Protein AF-A0A803VR62-F1 (afdb_monomer)

Solvent-accessible surface area (backbone atoms only — not comparable to full-atom values): 10544 Å² total; per-residue (Å²): 132,85,78,74,87,66,72,44,74,60,45,80,38,78,45,74,37,80,46,78,34,80,48,76,44,54,33,49,30,38,40,26,54,24,33,31,37,41,39,27,66,21,44,36,40,33,47,33,39,39,17,58,24,36,24,38,39,40,28,65,22,44,35,41,32,46,34,38,40,14,40,31,38,25,39,39,40,28,64,23,46,35,40,33,46,34,40,39,21,45,33,37,28,39,39,40,30,66,24,45,35,40,33,46,34,40,40,24,44,33,40,26,38,38,40,28,64,27,44,34,40,32,48,31,40,39,25,42,34,39,28,38,39,42,28,67,26,51,38,44,34,50,34,53,40,44,53,43,54,55,42,78,47,62,74,37,81,57,67,62,54,77,64,71,72,76,67,73,90,69,88,81,85,89,84,82,88,79,89,86,83,82,83,84,74,90,72,81,82,85,85,87,78,92,72,86,86,75,88,77,87,79,131

Structure (mmCIF, N/CA/C/O backbone):
data_AF-A0A803VR62-F1
#
_entry.id   AF-A0A803VR62-F1
#
loop_
_atom_site.group_PDB
_atom_site.id
_atom_site.type_symbol
_atom_site.label_atom_id
_atom_site.label_alt_id
_atom_site.label_comp_id
_atom_site.label_asym_id
_atom_site.label_entity_id
_atom_site.label_seq_id
_atom_site.pdbx_PDB_ins_code
_atom_site.Cartn_x
_atom_site.Cartn_y
_atom_site.Cartn_z
_atom_site.occupancy
_atom_site.B_iso_or_equiv
_atom_site.auth_seq_id
_atom_site.auth_comp_id
_atom_site.auth_asym_id
_atom_site.auth_atom_id
_atom_site.pdbx_PDB_model_num
ATOM 1 N N . ALA A 1 1 ? 6.377 -24.264 -25.778 1.00 31.42 1 ALA A N 1
ATOM 2 C CA . ALA A 1 1 ? 6.796 -24.922 -24.528 1.00 31.42 1 ALA A CA 1
ATOM 3 C C . ALA A 1 1 ? 6.783 -23.873 -23.428 1.00 31.42 1 ALA A C 1
ATOM 5 O O . ALA A 1 1 ? 7.518 -22.901 -23.540 1.00 31.42 1 ALA A O 1
ATOM 6 N N . GLN A 1 2 ? 5.887 -24.003 -22.449 1.00 32.00 2 GLN A N 1
ATOM 7 C CA . GLN A 1 2 ? 5.920 -23.172 -21.244 1.00 32.00 2 GLN A CA 1
ATOM 8 C C . GLN A 1 2 ? 7.203 -23.527 -20.481 1.00 32.00 2 GLN A C 1
ATOM 10 O O . GLN A 1 2 ? 7.361 -24.698 -20.129 1.00 32.00 2 GLN A O 1
ATOM 15 N N . PRO A 1 3 ? 8.140 -22.592 -20.256 1.00 36.72 3 PRO A N 1
ATOM 16 C CA . PRO A 1 3 ? 9.254 -22.865 -19.370 1.00 36.72 3 PRO A CA 1
ATOM 17 C C . PRO A 1 3 ? 8.693 -22.879 -17.948 1.00 36.72 3 PRO A C 1
ATOM 19 O O . PRO A 1 3 ? 8.083 -21.904 -17.509 1.00 36.72 3 PRO A O 1
ATOM 22 N N . GLY A 1 4 ? 8.847 -24.011 -17.264 1.00 28.44 4 GLY A N 1
ATOM 23 C CA . GLY A 1 4 ? 8.497 -24.146 -15.858 1.00 28.44 4 GLY A CA 1
ATOM 24 C C . GLY A 1 4 ? 9.164 -23.052 -15.027 1.00 28.44 4 GLY A C 1
ATOM 25 O O . GLY A 1 4 ? 10.306 -22.672 -15.285 1.00 28.44 4 GLY A O 1
ATOM 26 N N . CYS A 1 5 ? 8.422 -22.532 -14.051 1.00 34.78 5 CYS A N 1
ATOM 27 C CA . CYS A 1 5 ? 8.911 -21.588 -13.059 1.00 34.78 5 CYS A CA 1
ATOM 28 C C . CYS A 1 5 ? 10.086 -22.199 -12.284 1.00 34.78 5 CYS A C 1
ATOM 30 O O . CYS A 1 5 ? 9.899 -22.889 -11.285 1.00 34.78 5 CYS A O 1
ATOM 32 N N . SER A 1 6 ? 11.306 -21.929 -12.739 1.00 42.22 6 SER A N 1
ATOM 33 C CA . SER A 1 6 ? 12.484 -21.920 -11.879 1.00 42.22 6 SER A CA 1
ATOM 34 C C . SER A 1 6 ? 12.278 -20.835 -10.810 1.00 42.22 6 SER A C 1
ATOM 36 O O . SER A 1 6 ? 11.782 -19.759 -11.160 1.00 42.22 6 SER A O 1
ATOM 38 N N . PRO A 1 7 ? 12.636 -21.057 -9.530 1.00 48.47 7 PRO A N 1
ATOM 39 C CA . PRO A 1 7 ? 12.589 -19.997 -8.528 1.00 48.47 7 PRO A CA 1
ATOM 40 C C . PRO A 1 7 ? 13.484 -18.850 -9.007 1.00 48.47 7 PRO A C 1
ATOM 42 O O . PRO A 1 7 ? 14.673 -19.040 -9.265 1.00 48.47 7 PRO A O 1
ATOM 45 N N . LEU A 1 8 ? 12.907 -17.665 -9.194 1.00 57.03 8 LEU A N 1
ATOM 46 C CA . LEU A 1 8 ? 13.668 -16.465 -9.527 1.00 57.03 8 LEU A CA 1
ATOM 47 C C . LEU A 1 8 ? 14.474 -16.090 -8.277 1.00 57.03 8 LEU A C 1
ATOM 49 O O . LEU A 1 8 ? 13.949 -15.507 -7.327 1.00 57.03 8 LEU A O 1
ATOM 53 N N . CYS A 1 9 ? 15.747 -16.492 -8.246 1.00 68.81 9 CYS A N 1
ATOM 54 C CA . CYS A 1 9 ? 16.617 -16.307 -7.082 1.00 68.81 9 CYS A CA 1
ATOM 55 C C . CYS A 1 9 ? 16.884 -14.828 -6.756 1.00 68.81 9 CYS A C 1
ATOM 57 O O . CYS A 1 9 ? 17.231 -14.517 -5.620 1.00 68.81 9 CYS A O 1
ATOM 59 N N . SER A 1 10 ? 16.702 -13.919 -7.715 1.00 78.81 10 SER A N 1
ATOM 60 C CA . SER A 1 10 ? 16.729 -12.470 -7.511 1.00 78.81 10 SER A CA 1
ATOM 61 C C . SER A 1 10 ? 16.290 -11.738 -8.781 1.00 78.81 10 SER A C 1
ATOM 63 O O . SER A 1 10 ? 16.511 -12.214 -9.895 1.00 78.81 10 SER A O 1
ATOM 65 N N . TRP A 1 11 ? 15.682 -10.565 -8.625 1.00 86.31 11 TRP A N 1
ATOM 66 C CA . TRP A 1 11 ? 15.409 -9.635 -9.719 1.00 86.31 11 TRP A CA 1
ATOM 67 C C . TRP A 1 11 ? 16.001 -8.263 -9.399 1.00 86.31 11 TRP A C 1
ATOM 69 O O . TRP A 1 11 ? 15.894 -7.800 -8.264 1.00 86.31 11 TRP A O 1
ATOM 79 N N . GLN A 1 12 ? 16.635 -7.623 -10.384 1.00 89.88 12 GLN A N 1
ATOM 80 C CA . GLN A 1 12 ? 17.332 -6.349 -10.209 1.00 89.88 12 GLN A CA 1
ATOM 81 C C . GLN A 1 12 ? 17.000 -5.366 -11.341 1.00 89.88 12 GLN A C 1
ATOM 83 O O . GLN A 1 12 ? 17.008 -5.749 -12.511 1.00 89.88 12 GLN A O 1
ATOM 88 N N . CYS A 1 13 ? 16.773 -4.090 -11.007 1.00 89.25 13 CYS A N 1
ATOM 89 C CA . CYS A 1 13 ? 16.759 -2.988 -11.975 1.00 89.25 13 CYS A CA 1
ATOM 90 C C . CYS A 1 13 ? 17.588 -1.776 -11.561 1.00 89.25 13 CYS A C 1
ATOM 92 O O . CYS A 1 13 ? 17.708 -1.444 -10.383 1.00 89.25 13 CYS A O 1
ATOM 94 N N . HIS A 1 14 ? 18.086 -1.065 -12.574 1.00 89.69 14 HIS A N 1
ATOM 95 C CA . HIS A 1 14 ? 18.603 0.297 -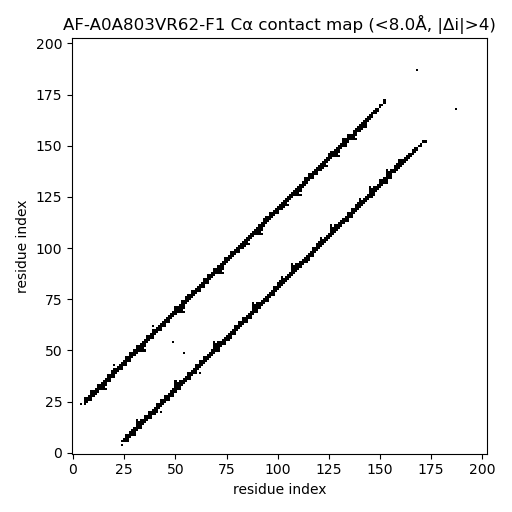12.471 1.00 89.69 14 HIS A CA 1
ATOM 96 C C . HIS A 1 14 ? 17.685 1.217 -13.285 1.00 89.69 14 HIS A C 1
ATOM 98 O O . HIS A 1 14 ? 17.478 0.988 -14.476 1.00 89.69 14 HIS A O 1
ATOM 104 N N . GLY A 1 15 ? 17.102 2.233 -12.650 1.00 91.12 15 GLY A N 1
ATOM 105 C CA . GLY A 1 15 ? 16.108 3.112 -13.266 1.00 91.12 15 GLY A CA 1
ATOM 106 C C . GLY A 1 15 ? 14.676 2.719 -12.907 1.00 91.12 15 GLY A C 1
ATOM 107 O O . GLY A 1 15 ? 14.288 2.831 -11.751 1.00 91.12 15 GLY A O 1
ATOM 108 N N . SER A 1 16 ? 13.868 2.330 -13.895 1.00 91.56 16 SER A N 1
ATOM 109 C CA . SER A 1 16 ? 12.464 1.957 -13.672 1.00 91.56 16 SER A CA 1
ATOM 110 C C . SER A 1 16 ? 12.231 0.472 -13.905 1.00 91.56 16 SER A C 1
ATOM 112 O O . SER A 1 16 ? 12.655 -0.082 -14.917 1.00 91.56 16 SER A O 1
ATOM 114 N N . GLY A 1 17 ? 11.528 -0.155 -12.971 1.00 89.50 17 GLY A N 1
ATOM 115 C CA . GLY A 1 17 ? 11.234 -1.573 -12.964 1.00 89.50 17 GLY A CA 1
ATOM 116 C C . GLY A 1 17 ? 9.758 -1.874 -12.835 1.00 89.50 17 GLY A C 1
ATOM 117 O O . GLY A 1 17 ? 9.123 -1.382 -11.911 1.00 89.50 17 GLY A O 1
ATOM 118 N N . VAL A 1 18 ? 9.211 -2.724 -13.697 1.00 91.19 18 VAL A N 1
ATOM 119 C CA . VAL A 1 18 ? 7.845 -3.231 -13.526 1.00 91.19 18 VAL A CA 1
ATOM 120 C C . VAL A 1 18 ? 7.880 -4.747 -13.586 1.00 91.19 18 VAL A C 1
ATOM 122 O O . VAL A 1 18 ? 8.366 -5.316 -14.561 1.00 91.19 18 VAL A O 1
ATOM 125 N N . LEU A 1 19 ? 7.357 -5.393 -12.547 1.00 87.69 19 LEU A N 1
ATOM 126 C CA . LEU A 1 19 ? 7.127 -6.829 -12.529 1.00 87.69 19 LEU A CA 1
ATOM 127 C C . LEU A 1 19 ? 5.624 -7.086 -12.422 1.00 87.69 19 LEU A C 1
ATOM 129 O O . LEU A 1 19 ? 4.960 -6.599 -11.507 1.00 87.69 19 LEU A O 1
ATOM 133 N N . LEU A 1 20 ? 5.098 -7.848 -13.377 1.00 89.19 20 LEU A N 1
ATOM 134 C CA . LEU A 1 20 ? 3.703 -8.263 -13.419 1.00 89.19 20 LEU A CA 1
ATOM 135 C C . LEU A 1 20 ? 3.621 -9.769 -13.149 1.00 89.19 20 LEU A C 1
ATOM 137 O O . LEU A 1 20 ? 4.145 -10.573 -13.919 1.00 89.19 20 LEU A O 1
ATOM 141 N N . CYS A 1 21 ? 2.945 -10.146 -12.069 1.00 86.38 21 CYS A N 1
ATOM 142 C CA . CYS A 1 21 ? 2.747 -11.533 -11.660 1.00 86.38 21 CYS A CA 1
ATOM 143 C C . CYS A 1 21 ? 1.301 -11.963 -11.959 1.00 86.38 21 CYS A C 1
ATOM 145 O O . CYS A 1 21 ? 0.392 -11.732 -11.157 1.00 86.38 21 CYS A O 1
ATOM 147 N N . CYS A 1 22 ? 1.092 -12.596 -13.119 1.00 85.62 22 CYS A N 1
ATOM 148 C CA . CYS A 1 22 ? -0.199 -13.166 -13.553 1.00 85.62 22 CYS A CA 1
ATOM 149 C C . CYS A 1 22 ? -0.313 -14.683 -13.322 1.00 85.62 22 CYS A C 1
ATOM 151 O O . CYS A 1 22 ? -1.236 -15.332 -13.805 1.00 85.62 22 CYS A O 1
ATOM 153 N N . SER A 1 23 ? 0.663 -15.278 -12.649 1.00 85.94 23 SER A N 1
ATOM 154 C CA . SER A 1 23 ? 0.659 -16.678 -12.223 1.00 85.94 23 SER A CA 1
ATOM 155 C C . SER A 1 23 ? 1.301 -16.754 -10.840 1.00 85.94 23 SER A C 1
ATOM 157 O O . SER A 1 23 ? 1.931 -15.775 -10.436 1.00 85.94 23 SER A O 1
ATOM 159 N N . PRO A 1 24 ? 1.134 -17.851 -10.084 1.00 85.19 24 PRO A N 1
ATOM 160 C CA . PRO A 1 24 ? 1.790 -17.988 -8.793 1.00 85.19 24 PRO A CA 1
ATOM 161 C C . PRO A 1 24 ? 3.311 -17.830 -8.916 1.00 85.19 24 PRO A C 1
ATOM 163 O O . PRO A 1 24 ? 3.926 -18.471 -9.768 1.00 85.19 24 PRO A O 1
ATOM 166 N N . VAL A 1 25 ? 3.913 -16.982 -8.079 1.00 83.81 25 VAL A N 1
ATOM 167 C CA . VAL A 1 25 ? 5.363 -16.719 -8.096 1.00 83.81 25 VAL A CA 1
ATOM 168 C C . VAL A 1 25 ? 5.956 -16.871 -6.701 1.00 83.81 25 VAL A C 1
ATOM 170 O O . VAL A 1 25 ? 5.396 -16.389 -5.717 1.00 83.81 25 VAL A O 1
ATOM 173 N N . GLN A 1 26 ? 7.135 -17.491 -6.643 1.00 87.12 26 GLN A N 1
ATOM 174 C CA . GLN A 1 26 ? 8.038 -17.430 -5.500 1.00 87.12 26 GLN A CA 1
ATOM 175 C C . GLN A 1 26 ? 9.324 -16.701 -5.905 1.00 87.12 26 GLN A C 1
ATOM 177 O O . GLN A 1 26 ? 9.972 -17.071 -6.887 1.00 87.12 26 GLN A O 1
ATOM 182 N N . LEU A 1 27 ? 9.679 -15.659 -5.155 1.00 83.19 27 LEU A N 1
ATOM 183 C CA . LEU A 1 27 ? 10.859 -14.824 -5.378 1.00 83.19 27 LEU A CA 1
ATOM 184 C C . LEU A 1 27 ? 11.659 -14.696 -4.081 1.00 83.19 27 LEU A C 1
ATOM 186 O O . LEU A 1 27 ? 11.112 -14.376 -3.024 1.00 83.19 27 LEU A O 1
ATOM 190 N N . CYS A 1 28 ? 12.974 -14.873 -4.161 1.00 85.69 28 CYS A N 1
ATOM 191 C CA . CYS A 1 28 ? 13.840 -14.640 -3.004 1.00 85.69 28 CYS A CA 1
ATOM 192 C C . CYS A 1 28 ? 14.091 -13.139 -2.793 1.00 85.69 28 CYS A C 1
ATOM 194 O O . CYS A 1 28 ? 14.019 -12.636 -1.670 1.00 85.69 28 CYS A O 1
ATOM 196 N N . SER A 1 29 ? 14.360 -12.394 -3.865 1.00 87.38 29 SER A N 1
ATOM 197 C CA . SER A 1 29 ? 14.591 -10.956 -3.760 1.00 87.38 29 SER A CA 1
ATOM 198 C C . SER A 1 29 ? 14.166 -10.189 -5.003 1.00 87.38 29 SER A C 1
ATOM 200 O O . SER A 1 29 ? 14.278 -10.664 -6.133 1.00 87.38 29 SER A O 1
ATOM 202 N N . TRP A 1 30 ? 13.702 -8.967 -4.778 1.00 89.88 30 TRP A N 1
ATOM 203 C CA . TRP A 1 30 ? 13.524 -7.947 -5.801 1.00 89.88 30 TRP A CA 1
ATOM 204 C C . TRP A 1 30 ? 14.230 -6.685 -5.324 1.00 89.88 30 TRP A C 1
ATOM 206 O O . TRP A 1 30 ? 13.975 -6.219 -4.213 1.00 89.88 30 TRP A O 1
ATOM 216 N N . GLN A 1 31 ? 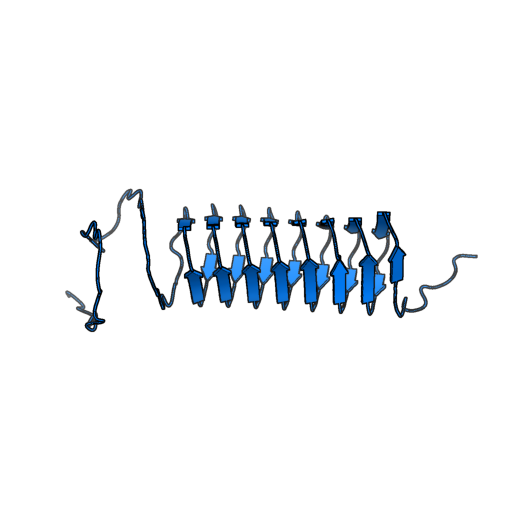15.100 -6.119 -6.153 1.00 92.12 31 GLN A N 1
ATOM 217 C CA . GLN A 1 31 ? 15.824 -4.885 -5.863 1.00 92.12 31 GLN A CA 1
ATOM 218 C C . GLN A 1 31 ? 15.683 -3.908 -7.032 1.00 92.12 31 GLN A C 1
ATOM 220 O O . GLN A 1 31 ? 15.894 -4.280 -8.183 1.00 92.12 31 GLN A O 1
ATOM 225 N N . CYS A 1 32 ? 15.380 -2.641 -6.755 1.00 91.62 32 CYS A N 1
ATOM 226 C CA . CYS A 1 32 ? 15.480 -1.597 -7.771 1.00 91.62 32 CYS A CA 1
ATOM 227 C C . CYS A 1 32 ? 16.187 -0.342 -7.277 1.00 91.62 32 CYS A C 1
ATOM 229 O O . CYS A 1 32 ? 15.786 0.284 -6.293 1.00 91.62 32 CYS A O 1
ATOM 231 N N . HIS A 1 33 ? 17.194 0.078 -8.037 1.00 90.88 33 HIS A N 1
ATOM 232 C CA . HIS A 1 33 ? 17.831 1.380 -7.917 1.00 90.88 33 HIS A CA 1
ATOM 233 C C . HIS A 1 33 ? 17.097 2.405 -8.784 1.00 90.88 33 HIS A C 1
ATOM 235 O O . HIS A 1 33 ? 17.548 2.764 -9.871 1.00 90.88 33 HIS A O 1
ATOM 241 N N . GLY A 1 34 ? 15.941 2.846 -8.294 1.00 91.62 34 GLY A N 1
ATOM 242 C CA . GLY A 1 34 ? 15.113 3.885 -8.895 1.00 91.62 34 GLY A CA 1
ATOM 243 C C . GLY A 1 34 ? 13.646 3.664 -8.545 1.00 91.62 34 GLY A C 1
ATOM 244 O O . GLY A 1 34 ? 13.327 3.507 -7.372 1.00 91.62 34 GLY A O 1
ATOM 245 N N . SER A 1 35 ? 12.748 3.666 -9.523 1.00 92.56 35 SER A N 1
ATOM 246 C CA . SER A 1 35 ? 11.343 3.333 -9.276 1.00 92.56 35 SER A CA 1
ATOM 247 C C . SER A 1 35 ? 11.099 1.867 -9.571 1.00 92.56 35 SER A C 1
ATOM 249 O O . SER A 1 35 ? 11.553 1.366 -10.596 1.00 92.56 35 SER A O 1
ATOM 251 N N . GLY A 1 36 ? 10.287 1.188 -8.775 1.00 92.50 36 GLY A N 1
ATOM 252 C CA . GLY A 1 36 ? 9.642 0.030 -9.344 1.00 92.50 36 GLY A CA 1
ATOM 253 C C . GLY A 1 36 ? 8.348 -0.407 -8.706 1.00 92.50 36 GLY A C 1
ATOM 254 O O . GLY A 1 36 ? 7.976 -0.045 -7.591 1.00 92.50 36 GLY A O 1
ATOM 255 N N . VAL A 1 37 ? 7.637 -1.151 -9.533 1.00 93.81 37 VAL A N 1
ATOM 256 C CA . VAL A 1 37 ? 6.236 -1.473 -9.383 1.00 93.81 37 VAL A CA 1
ATOM 257 C C . VAL A 1 37 ? 6.109 -2.980 -9.472 1.00 93.81 37 VAL A C 1
ATOM 259 O O . VAL A 1 37 ? 6.545 -3.592 -10.448 1.00 93.81 37 VAL A O 1
ATOM 262 N N . LEU A 1 38 ? 5.498 -3.571 -8.458 1.00 90.69 38 LEU A N 1
ATOM 263 C CA . LEU A 1 38 ? 5.117 -4.970 -8.453 1.00 90.69 38 LEU A CA 1
ATOM 264 C C . LEU A 1 38 ? 3.587 -5.048 -8.467 1.00 90.69 38 LEU A C 1
ATOM 266 O O . LEU A 1 38 ? 2.910 -4.548 -7.569 1.00 90.69 38 LEU A O 1
ATOM 270 N N . LEU A 1 39 ? 3.049 -5.652 -9.523 1.00 91.81 39 LEU A N 1
ATOM 271 C CA . LEU A 1 39 ? 1.621 -5.875 -9.730 1.00 91.81 39 LEU A CA 1
ATOM 272 C C . LEU A 1 39 ? 1.330 -7.371 -9.583 1.00 91.81 39 LEU A C 1
ATOM 274 O O . LEU A 1 39 ? 1.783 -8.179 -10.396 1.00 91.81 39 LEU A O 1
ATOM 278 N N . CYS A 1 40 ? 0.564 -7.741 -8.561 1.00 88.94 40 CYS A N 1
ATOM 279 C CA . CYS A 1 40 ? 0.239 -9.127 -8.232 1.00 88.94 40 CYS A CA 1
ATOM 280 C C . CYS A 1 40 ? -1.246 -9.411 -8.492 1.00 88.94 40 CYS A C 1
ATOM 282 O O . CYS A 1 40 ? -2.112 -9.014 -7.708 1.00 88.94 40 CYS A O 1
ATOM 284 N N . CYS A 1 41 ? -1.533 -10.148 -9.567 1.00 88.94 41 CYS A N 1
ATOM 285 C CA . CYS A 1 41 ? -2.872 -10.655 -9.907 1.00 88.94 41 CYS A CA 1
ATOM 286 C C . CYS A 1 41 ? -3.010 -12.164 -9.638 1.00 88.94 41 CYS A C 1
ATOM 288 O O . CYS A 1 41 ? -3.969 -12.803 -10.058 1.00 88.94 41 CYS A O 1
ATOM 290 N N . SER A 1 42 ? -2.010 -1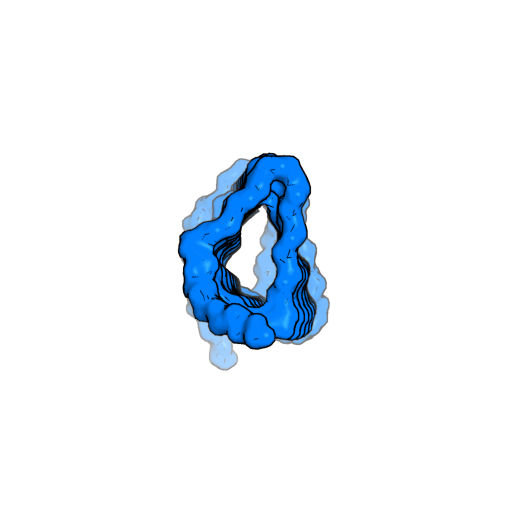2.759 -8.998 1.00 88.62 42 SER A N 1
ATOM 291 C CA . SER A 1 42 ? -1.974 -14.153 -8.569 1.00 88.62 42 SER A CA 1
ATOM 292 C C . SER A 1 42 ? -1.206 -14.248 -7.251 1.00 88.62 42 SER A C 1
ATOM 294 O O . SER A 1 42 ? -0.550 -13.273 -6.876 1.00 88.62 42 SER A O 1
ATOM 296 N N . PRO A 1 43 ? -1.289 -15.378 -6.526 1.00 88.12 43 PRO A N 1
ATOM 297 C CA . PRO A 1 43 ? -0.577 -15.539 -5.267 1.00 88.12 43 PRO A CA 1
ATOM 298 C C . PRO A 1 43 ? 0.932 -15.313 -5.414 1.00 88.12 43 PRO A C 1
ATOM 300 O O . PRO A 1 43 ? 1.565 -15.895 -6.295 1.00 88.12 43 PRO A O 1
ATOM 303 N N . VAL A 1 44 ? 1.517 -14.491 -4.544 1.00 87.88 44 VAL A N 1
ATOM 304 C CA . VAL A 1 44 ? 2.964 -14.229 -4.542 1.00 87.88 44 VAL A CA 1
ATOM 305 C C . VAL A 1 44 ? 3.540 -14.475 -3.158 1.00 87.88 44 VAL A C 1
ATOM 307 O O . VAL A 1 44 ? 2.997 -14.012 -2.155 1.00 87.88 44 VAL A O 1
ATOM 310 N N . GLN A 1 45 ? 4.671 -15.172 -3.123 1.00 90.81 45 GLN A N 1
ATOM 311 C CA . GLN A 1 45 ? 5.542 -15.238 -1.957 1.00 90.81 45 GLN A CA 1
ATOM 312 C C . GLN A 1 45 ? 6.874 -14.577 -2.304 1.00 90.81 45 GLN A C 1
ATOM 314 O O . GLN A 1 45 ? 7.534 -14.957 -3.273 1.00 90.81 45 GLN A O 1
ATOM 319 N N . LEU A 1 46 ? 7.256 -13.572 -1.527 1.00 89.00 46 LEU A N 1
ATOM 320 C CA . LEU A 1 46 ? 8.468 -12.796 -1.754 1.00 89.00 46 LEU A CA 1
ATOM 321 C C . LEU A 1 46 ? 9.230 -12.664 -0.435 1.00 89.00 46 LEU A C 1
ATOM 323 O O . LEU A 1 46 ? 8.682 -12.201 0.561 1.00 89.00 46 LEU A O 1
ATOM 327 N N . CYS A 1 47 ? 10.493 -13.084 -0.392 1.00 89.94 47 CYS A N 1
ATOM 328 C CA . CYS A 1 47 ? 11.253 -12.974 0.857 1.00 89.94 47 CYS A CA 1
ATOM 329 C C . CYS A 1 47 ? 11.684 -11.525 1.106 1.00 89.94 47 CYS A C 1
ATOM 331 O O . CYS A 1 47 ? 11.553 -11.030 2.219 1.00 89.94 47 CYS A O 1
ATOM 333 N N . SER A 1 48 ? 12.171 -10.822 0.084 1.00 91.12 48 SER A N 1
ATOM 334 C CA . SER A 1 48 ? 12.623 -9.440 0.246 1.00 91.12 48 SER A CA 1
ATOM 335 C C . SER A 1 48 ? 12.306 -8.576 -0.958 1.00 91.12 48 SER A C 1
ATOM 337 O O . SER A 1 48 ? 12.472 -8.983 -2.108 1.00 91.12 48 SER A O 1
ATOM 339 N N . TRP A 1 49 ? 11.896 -7.347 -0.683 1.00 93.19 49 TRP A N 1
ATOM 340 C CA . TRP A 1 49 ? 11.691 -6.339 -1.701 1.00 93.19 49 TRP A CA 1
ATOM 341 C C . TRP A 1 49 ? 12.310 -5.015 -1.268 1.00 93.19 49 TRP A C 1
ATOM 343 O O . TRP A 1 49 ? 11.948 -4.468 -0.229 1.00 93.19 49 TRP A O 1
ATOM 353 N N . GLN A 1 50 ? 13.255 -4.516 -2.062 1.00 93.75 50 GLN A N 1
ATOM 354 C CA . GLN A 1 50 ? 14.004 -3.296 -1.793 1.00 93.75 50 GLN A CA 1
ATOM 355 C C . GLN A 1 50 ? 13.893 -2.313 -2.960 1.00 93.75 50 GLN A C 1
ATOM 357 O O . GLN A 1 50 ? 14.127 -2.670 -4.115 1.00 93.75 50 GLN A O 1
ATOM 362 N N . CYS A 1 51 ? 13.581 -1.057 -2.666 1.00 93.44 51 CYS A N 1
ATOM 363 C CA . CYS A 1 51 ? 13.546 0.017 -3.652 1.00 93.44 51 CYS A CA 1
ATOM 364 C C . CYS A 1 51 ? 14.273 1.259 -3.121 1.00 93.44 51 CYS A C 1
ATOM 366 O O . CYS A 1 51 ? 14.017 1.684 -1.999 1.00 93.44 51 CYS A O 1
ATOM 368 N N . HIS A 1 52 ? 15.166 1.854 -3.914 1.00 92.31 52 HIS A N 1
ATOM 369 C CA . HIS A 1 52 ? 15.918 3.062 -3.533 1.00 92.31 52 HIS A CA 1
ATOM 370 C C . HIS A 1 52 ? 15.313 4.386 -4.024 1.00 92.31 52 HIS A C 1
ATOM 372 O O . HIS A 1 52 ? 15.902 5.441 -3.802 1.00 92.31 52 HIS A O 1
ATOM 378 N N . GLY A 1 53 ? 14.173 4.344 -4.709 1.00 92.94 53 GLY A N 1
ATOM 379 C CA . GLY A 1 53 ? 13.400 5.529 -5.071 1.00 92.94 53 GLY A CA 1
ATOM 380 C C . GLY A 1 53 ? 11.937 5.342 -4.698 1.00 92.94 53 GLY A C 1
ATOM 381 O O . GLY A 1 53 ? 11.565 5.464 -3.534 1.00 92.94 53 GLY A O 1
ATOM 382 N N . SER A 1 54 ? 11.095 5.039 -5.683 1.00 94.12 54 SER A N 1
ATOM 383 C CA . SER A 1 54 ? 9.656 4.855 -5.462 1.00 94.12 54 SER A CA 1
ATOM 384 C C . SER A 1 54 ? 9.263 3.392 -5.613 1.00 94.12 54 SER A C 1
ATOM 386 O O . SER A 1 54 ? 9.386 2.838 -6.700 1.00 94.12 54 SER A O 1
ATOM 388 N N . GLY A 1 55 ? 8.814 2.752 -4.537 1.00 94.38 55 GLY A N 1
ATOM 389 C CA . GLY A 1 55 ? 8.344 1.367 -4.537 1.00 94.38 55 GLY A CA 1
ATOM 390 C C . GLY A 1 55 ? 6.822 1.307 -4.473 1.00 94.38 55 GLY A C 1
ATOM 391 O O . GLY A 1 55 ? 6.242 1.825 -3.525 1.00 94.38 55 GLY A O 1
ATOM 392 N N . VAL A 1 56 ? 6.167 0.659 -5.438 1.00 96.00 56 VAL A N 1
ATOM 393 C CA . VAL A 1 56 ? 4.703 0.488 -5.441 1.00 96.00 56 VAL A CA 1
ATOM 394 C C . VAL A 1 56 ? 4.328 -0.985 -5.515 1.00 96.00 56 VAL A C 1
ATOM 396 O O . VAL A 1 56 ? 4.740 -1.685 -6.437 1.00 96.00 56 VAL A O 1
ATOM 399 N N . LEU A 1 57 ? 3.532 -1.451 -4.551 1.00 93.50 57 LEU A N 1
ATOM 400 C CA . LEU A 1 57 ? 2.925 -2.778 -4.556 1.00 93.50 57 LEU A CA 1
ATOM 401 C C . LEU A 1 57 ? 1.445 -2.640 -4.803 1.00 93.50 57 LEU A C 1
ATOM 403 O O . LEU A 1 57 ? 0.763 -1.927 -4.067 1.00 93.50 57 LEU A O 1
ATOM 407 N N . LEU A 1 58 ? 0.947 -3.377 -5.777 1.00 93.75 58 LEU A N 1
ATOM 408 C CA . LEU A 1 58 ? -0.473 -3.486 -6.054 1.00 93.75 58 LEU A CA 1
ATOM 409 C C . LEU A 1 58 ? -0.855 -4.962 -5.981 1.00 93.75 58 LEU A C 1
ATOM 411 O O . LEU A 1 58 ? -0.474 -5.749 -6.846 1.00 93.75 58 LEU A O 1
ATOM 415 N N . CYS A 1 59 ? -1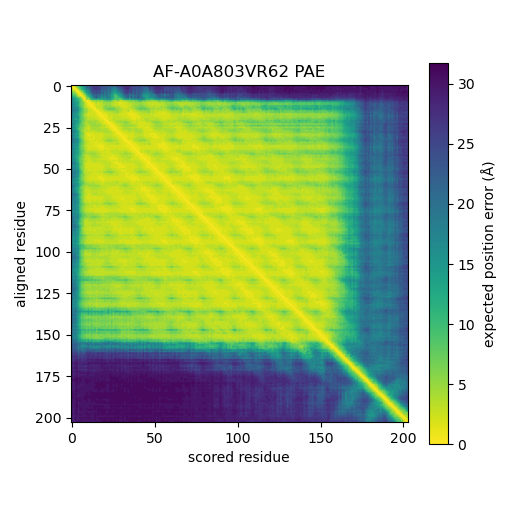.598 -5.336 -4.941 1.00 90.62 59 CYS A N 1
ATOM 416 C CA . CYS A 1 59 ? -2.017 -6.713 -4.693 1.00 90.62 59 CYS A CA 1
ATOM 417 C C . CYS A 1 59 ? -3.525 -6.875 -4.896 1.00 90.62 59 CYS A C 1
ATOM 419 O O . CYS A 1 59 ? -4.325 -6.401 -4.085 1.00 90.62 59 CYS A O 1
ATOM 421 N N . CYS A 1 60 ? -3.904 -7.624 -5.930 1.00 90.69 60 CYS A N 1
ATOM 422 C CA . CYS A 1 60 ? -5.273 -8.092 -6.178 1.00 90.69 60 CYS A CA 1
ATOM 423 C C . CYS A 1 60 ? -5.429 -9.596 -5.894 1.00 90.69 60 CYS A C 1
ATOM 425 O O . CYS A 1 60 ? -6.409 -10.219 -6.290 1.00 90.69 60 CYS A O 1
ATOM 427 N N . SER A 1 61 ? -4.427 -10.209 -5.272 1.00 91.06 61 SER A N 1
ATOM 428 C CA . SER A 1 61 ? -4.412 -11.610 -4.856 1.00 91.06 61 SER A CA 1
ATOM 429 C C . SER A 1 61 ? -3.613 -11.751 -3.563 1.00 91.06 61 SER A C 1
ATOM 431 O O . SE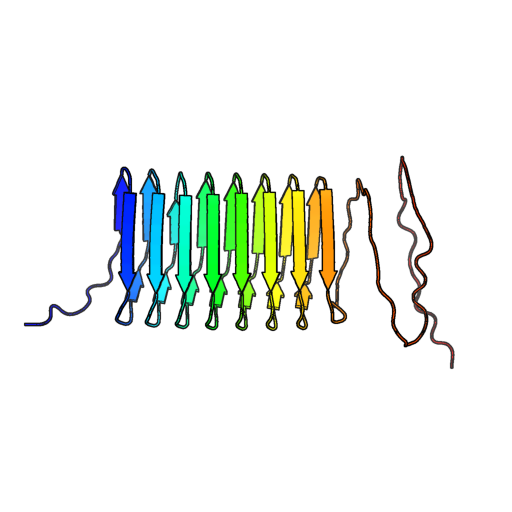R A 1 61 ? -2.919 -10.800 -3.188 1.00 91.06 61 SER A O 1
ATOM 433 N N . PRO A 1 62 ? -3.710 -12.894 -2.860 1.00 90.44 62 PRO A N 1
ATOM 434 C CA . PRO A 1 62 ? -2.985 -13.095 -1.616 1.00 90.44 62 PRO A CA 1
ATOM 435 C C . PRO A 1 62 ? -1.475 -12.914 -1.785 1.00 90.44 62 PRO A C 1
ATOM 437 O O . PRO A 1 62 ? -0.877 -13.490 -2.695 1.00 90.44 62 PRO A O 1
ATOM 440 N N . VAL A 1 63 ? -0.856 -12.137 -0.899 1.00 90.94 63 VAL A N 1
ATOM 441 C CA . VAL A 1 63 ? 0.599 -11.936 -0.898 1.00 90.94 63 VAL A CA 1
ATOM 442 C C . VAL A 1 63 ? 1.168 -12.221 0.481 1.00 90.94 63 VAL A C 1
ATOM 444 O O . VAL A 1 63 ? 0.647 -11.749 1.492 1.00 90.94 63 VAL A O 1
ATOM 447 N N . GLN A 1 64 ? 2.261 -12.978 0.500 1.00 94.00 64 GLN A N 1
ATOM 448 C CA . GLN A 1 64 ? 3.121 -13.131 1.664 1.00 94.00 64 GLN A CA 1
ATOM 449 C C . GLN A 1 64 ? 4.470 -12.494 1.354 1.00 94.00 64 GLN A C 1
ATOM 451 O O . GLN A 1 64 ? 5.141 -12.870 0.390 1.00 94.00 64 GLN A O 1
ATOM 456 N N . LEU A 1 65 ? 4.859 -11.518 2.165 1.00 93.06 65 LEU A N 1
ATOM 457 C CA . LEU A 1 65 ? 6.113 -10.799 2.007 1.00 93.06 65 LEU A CA 1
ATOM 458 C C . LEU A 1 65 ? 6.850 -10.781 3.346 1.00 93.06 65 LEU A C 1
ATOM 460 O O . LEU A 1 65 ? 6.297 -10.350 4.354 1.00 93.06 65 LEU A O 1
ATOM 464 N N . CYS A 1 66 ? 8.092 -11.265 3.392 1.00 93.25 66 CYS A N 1
ATOM 465 C CA . CYS A 1 66 ? 8.832 -11.238 4.657 1.00 93.25 66 CYS A CA 1
ATOM 466 C C . CYS A 1 66 ? 9.340 -9.823 4.947 1.00 93.25 66 CYS A C 1
ATOM 468 O O . CYS A 1 66 ? 9.123 -9.320 6.045 1.00 93.25 66 CYS A O 1
ATOM 470 N N . SER A 1 67 ? 9.966 -9.153 3.977 1.00 94.06 67 SER A N 1
ATOM 471 C CA . SER A 1 67 ? 10.437 -7.780 4.162 1.00 94.06 67 SER A CA 1
ATOM 472 C C . SER A 1 67 ? 10.177 -6.877 2.967 1.00 94.06 67 SER A C 1
ATOM 474 O O . SER A 1 67 ? 10.428 -7.226 1.812 1.00 94.06 67 SER A O 1
ATOM 476 N N . TRP A 1 68 ? 9.726 -5.666 3.273 1.00 95.31 68 TRP A N 1
ATOM 477 C CA . TRP A 1 68 ? 9.651 -4.563 2.335 1.00 95.31 68 TRP A CA 1
ATOM 478 C C . TRP A 1 68 ? 10.441 -3.368 2.839 1.00 95.31 68 TRP A C 1
ATOM 480 O O . TRP A 1 68 ? 10.218 -2.901 3.957 1.00 95.31 68 TRP A O 1
ATOM 490 N N . GLN A 1 69 ? 11.340 -2.857 2.005 1.00 95.62 69 GLN A N 1
ATOM 491 C CA . GLN A 1 69 ? 12.172 -1.704 2.309 1.00 95.62 69 GLN A CA 1
ATOM 492 C C . GLN A 1 69 ? 12.129 -0.711 1.150 1.00 95.62 69 GLN A C 1
ATOM 494 O O . GLN A 1 69 ? 12.443 -1.051 0.010 1.00 95.62 69 GLN A O 1
ATOM 499 N N . CYS A 1 70 ? 11.778 0.536 1.444 1.00 95.00 70 CYS A N 1
ATOM 500 C CA . CYS A 1 70 ? 11.816 1.616 0.467 1.00 95.00 70 CYS A CA 1
ATOM 501 C C . CYS A 1 70 ? 12.611 2.807 1.011 1.00 95.00 70 CYS A C 1
ATOM 503 O O . CYS A 1 70 ? 12.273 3.357 2.056 1.00 95.00 70 CYS A O 1
ATOM 505 N N . HIS A 1 71 ? 13.644 3.241 0.293 1.00 93.31 71 HIS A N 1
ATOM 506 C CA . HIS A 1 71 ? 14.296 4.532 0.504 1.00 93.31 71 HIS A CA 1
ATOM 507 C C . HIS A 1 71 ? 13.717 5.521 -0.507 1.00 93.31 71 HIS A C 1
ATOM 509 O O . HIS A 1 71 ? 14.108 5.522 -1.662 1.00 93.31 71 HIS A O 1
ATOM 515 N N . GLY A 1 72 ? 12.747 6.326 -0.091 1.00 94.00 72 GLY A N 1
ATOM 516 C CA . GLY A 1 72 ? 12.032 7.288 -0.922 1.00 94.00 72 GLY A CA 1
ATOM 517 C C . GLY A 1 72 ? 10.532 7.210 -0.667 1.00 94.00 72 GLY A C 1
ATOM 518 O O . GLY A 1 72 ? 10.085 7.456 0.452 1.00 94.00 72 GLY A O 1
ATOM 519 N N . SER A 1 73 ? 9.747 6.902 -1.699 1.00 95.19 73 SER A N 1
ATOM 520 C CA . SER A 1 73 ? 8.287 6.804 -1.580 1.00 95.19 73 SER A CA 1
ATOM 521 C C . SER A 1 73 ? 7.816 5.366 -1.714 1.00 95.19 73 SER A C 1
ATOM 523 O O . SER A 1 73 ? 7.881 4.777 -2.787 1.00 95.19 73 SER A O 1
ATOM 525 N N . GLY A 1 74 ? 7.320 4.808 -0.624 1.00 95.62 74 GLY A N 1
ATOM 526 C CA . GLY A 1 74 ? 6.754 3.480 -0.589 1.00 95.62 74 GLY A CA 1
ATOM 527 C C . GLY A 1 74 ? 5.226 3.520 -0.588 1.00 95.62 74 GLY A C 1
ATOM 528 O O . GLY A 1 74 ? 4.626 4.141 0.285 1.00 95.62 74 GLY A O 1
ATOM 529 N N . VAL A 1 75 ? 4.583 2.781 -1.487 1.00 96.69 75 VAL A N 1
ATOM 530 C CA . VAL A 1 75 ? 3.127 2.598 -1.501 1.00 96.69 75 VAL A CA 1
ATOM 531 C C . VAL A 1 75 ? 2.782 1.116 -1.554 1.00 96.69 75 VAL A C 1
ATOM 533 O O . VAL A 1 75 ? 3.251 0.388 -2.426 1.00 96.69 75 VAL A O 1
ATOM 536 N N . LEU A 1 76 ? 1.920 0.676 -0.643 1.00 94.38 76 LEU A N 1
ATOM 537 C CA . LEU A 1 76 ? 1.345 -0.662 -0.622 1.00 94.38 76 LEU A CA 1
ATOM 538 C C . LEU A 1 76 ? -0.179 -0.550 -0.724 1.00 94.38 76 LEU A C 1
ATOM 540 O O . LEU A 1 76 ? -0.830 -0.027 0.179 1.00 94.38 76 LEU A O 1
ATOM 544 N N . LEU A 1 77 ? -0.733 -1.022 -1.837 1.00 94.44 77 LEU A N 1
ATOM 545 C CA . LEU A 1 77 ? -2.162 -1.035 -2.142 1.00 94.44 77 LEU A CA 1
ATOM 546 C C . LEU A 1 77 ? -2.647 -2.483 -2.177 1.00 94.44 77 LEU A C 1
ATOM 548 O O . LEU A 1 77 ? -2.163 -3.288 -2.978 1.00 94.44 77 LEU A O 1
ATOM 552 N N . CYS A 1 78 ? -3.592 -2.834 -1.307 1.00 90.62 78 CYS A N 1
ATOM 553 C CA . CYS A 1 78 ? -4.045 -4.217 -1.159 1.00 90.62 78 CYS A CA 1
ATOM 554 C C . CYS A 1 78 ? -5.570 -4.336 -1.192 1.00 90.62 78 CYS A C 1
ATOM 556 O O . CYS A 1 78 ? -6.277 -3.828 -0.318 1.00 90.62 78 CYS A O 1
ATOM 558 N N . CYS A 1 79 ? -6.057 -5.082 -2.181 1.00 90.44 79 CYS A N 1
ATOM 559 C CA . CYS A 1 79 ? -7.459 -5.474 -2.351 1.00 90.44 79 CYS A CA 1
ATOM 560 C C . CYS A 1 79 ? -7.668 -6.976 -2.085 1.00 90.44 79 CYS A C 1
ATOM 562 O O . CYS A 1 79 ? -8.667 -7.560 -2.492 1.00 90.44 79 CYS A O 1
ATOM 564 N N . SER A 1 80 ? -6.687 -7.633 -1.474 1.00 90.88 80 SER A N 1
ATOM 565 C CA . SER A 1 80 ? -6.720 -9.043 -1.092 1.00 90.88 80 SER A CA 1
ATOM 566 C C . SER A 1 80 ? -5.920 -9.245 0.192 1.00 90.88 80 SER A C 1
ATOM 568 O O . SER A 1 80 ? -5.184 -8.334 0.579 1.00 90.88 80 SER A O 1
ATOM 570 N N . PRO A 1 81 ? -6.064 -10.398 0.871 1.00 90.06 81 PRO A N 1
ATOM 571 C CA . PRO A 1 81 ? -5.345 -10.655 2.108 1.00 90.06 81 PRO A CA 1
ATOM 572 C C . PRO A 1 81 ? -3.831 -10.530 1.937 1.00 90.06 81 PRO A C 1
ATOM 574 O O . PRO A 1 81 ? -3.257 -11.113 1.015 1.00 90.06 81 PRO A O 1
ATOM 577 N N . VAL A 1 82 ? -3.181 -9.796 2.837 1.00 91.56 82 VAL A N 1
ATOM 578 C CA . VAL A 1 82 ? -1.721 -9.654 2.842 1.00 91.56 82 VAL A CA 1
ATOM 579 C C . VAL A 1 82 ? -1.162 -10.011 4.206 1.00 91.56 82 VAL A C 1
ATOM 581 O O . VAL A 1 82 ? -1.666 -9.568 5.239 1.00 91.56 82 VAL A O 1
ATOM 584 N N . GLN A 1 83 ? -0.095 -10.803 4.187 1.00 95.06 83 GLN A N 1
ATOM 585 C CA . GLN A 1 83 ? 0.752 -11.053 5.342 1.00 95.06 83 GLN A CA 1
ATOM 586 C C . GLN A 1 83 ? 2.122 -10.445 5.071 1.00 95.06 83 GLN A C 1
ATOM 588 O O . GLN A 1 83 ? 2.786 -10.797 4.095 1.00 95.06 83 GLN A O 1
ATOM 593 N N . LEU A 1 84 ? 2.530 -9.522 5.933 1.00 94.31 84 LEU A N 1
ATOM 594 C CA . LEU A 1 84 ? 3.804 -8.833 5.829 1.00 94.31 84 LEU A CA 1
ATOM 595 C C . LEU A 1 84 ? 4.521 -8.890 7.176 1.00 94.31 84 LEU A C 1
ATOM 597 O O . LEU A 1 84 ? 3.980 -8.445 8.185 1.00 94.31 84 LEU A O 1
ATOM 601 N N . CYS A 1 85 ? 5.734 -9.437 7.230 1.00 94.94 85 CYS A N 1
ATOM 602 C CA . CYS A 1 85 ? 6.455 -9.462 8.504 1.00 94.94 85 CYS A CA 1
ATOM 603 C C . CYS A 1 85 ? 7.008 -8.067 8.816 1.00 94.94 85 CYS A C 1
ATOM 605 O O . CYS A 1 85 ? 6.718 -7.515 9.876 1.00 94.94 85 CYS A O 1
ATOM 607 N N . SER A 1 86 ? 7.742 -7.454 7.884 1.00 95.19 86 SER A N 1
ATOM 608 C CA . SER A 1 86 ? 8.285 -6.112 8.079 1.00 95.19 86 SER A CA 1
ATOM 609 C C . SER A 1 86 ? 8.060 -5.183 6.898 1.00 95.19 86 SER A C 1
ATOM 611 O O . SER A 1 86 ? 8.279 -5.522 5.737 1.00 95.19 86 SER A O 1
ATOM 613 N N . TRP A 1 87 ? 7.654 -3.964 7.228 1.00 95.81 87 TRP A N 1
ATOM 614 C CA . TRP A 1 87 ? 7.538 -2.850 6.308 1.00 95.81 87 TRP A CA 1
ATOM 615 C C . TRP A 1 87 ? 8.381 -1.702 6.849 1.00 95.81 87 TRP A C 1
ATOM 617 O O . TRP A 1 87 ? 8.187 -1.275 7.990 1.00 95.81 87 TRP A O 1
ATOM 627 N N . GLN A 1 88 ? 9.325 -1.219 6.048 1.00 96.19 88 GLN A N 1
ATOM 628 C CA . GLN A 1 88 ? 10.218 -0.124 6.404 1.00 96.19 88 GLN A CA 1
ATOM 629 C C . GLN A 1 88 ? 10.268 0.893 5.267 1.00 96.19 88 GLN A C 1
ATOM 631 O O . GLN A 1 88 ? 10.559 0.550 4.120 1.00 96.19 88 GLN A O 1
ATOM 636 N N . CYS A 1 89 ? 10.019 2.159 5.585 1.00 95.38 89 CYS A N 1
ATOM 637 C CA . CYS A 1 89 ? 10.111 3.244 4.618 1.00 95.38 89 CYS A CA 1
ATOM 638 C C . CYS A 1 89 ? 10.942 4.406 5.171 1.00 95.38 89 CYS A C 1
ATOM 640 O O . CYS A 1 89 ? 10.659 4.931 6.245 1.00 95.38 89 CYS A O 1
ATOM 642 N N . HIS A 1 90 ? 11.946 4.845 4.417 1.00 94.81 90 HIS A N 1
ATOM 643 C CA . HIS A 1 90 ? 12.684 6.081 4.663 1.00 94.81 90 HIS A CA 1
ATOM 644 C C . HIS A 1 90 ? 12.230 7.133 3.653 1.00 94.81 90 HIS A C 1
ATOM 646 O O . HIS A 1 90 ? 12.711 7.153 2.526 1.00 94.81 90 HIS A O 1
ATOM 652 N N . GLY A 1 91 ? 11.296 7.990 4.050 1.00 94.31 91 GLY A N 1
ATOM 653 C CA . GLY A 1 91 ? 10.687 9.027 3.226 1.00 94.31 91 GLY A CA 1
ATOM 654 C C . GLY A 1 91 ? 9.179 9.065 3.449 1.00 94.31 91 GLY A C 1
ATOM 655 O O . GLY A 1 91 ? 8.729 9.336 4.558 1.00 94.31 91 GLY A O 1
ATOM 656 N N . SER A 1 92 ? 8.393 8.812 2.406 1.00 95.00 92 SER A N 1
ATOM 657 C CA . SER A 1 92 ? 6.928 8.776 2.500 1.00 95.00 92 SER A CA 1
ATOM 658 C C . SER A 1 92 ? 6.422 7.365 2.298 1.00 95.00 92 SER A C 1
ATOM 660 O O . SER A 1 92 ? 6.709 6.745 1.282 1.00 95.00 92 SER A O 1
ATOM 662 N N . GLY A 1 93 ? 5.660 6.860 3.250 1.00 95.56 93 GLY A N 1
ATOM 663 C CA . GLY A 1 93 ? 5.232 5.485 3.262 1.00 95.56 93 GLY A CA 1
ATOM 664 C C . GLY A 1 93 ? 3.729 5.378 3.491 1.00 95.56 93 GLY A C 1
ATOM 665 O O . GLY A 1 93 ? 3.213 5.807 4.523 1.00 95.56 93 GLY A O 1
ATOM 666 N N . VAL A 1 94 ? 3.031 4.801 2.516 1.00 96.25 94 VAL A N 1
ATOM 667 C CA . VAL A 1 94 ? 1.571 4.693 2.490 1.00 96.25 94 VAL A CA 1
ATOM 668 C C . VAL A 1 94 ? 1.157 3.231 2.405 1.00 96.25 94 VAL A C 1
ATOM 670 O O . VAL A 1 94 ? 1.606 2.494 1.529 1.00 96.25 94 VAL A O 1
ATOM 673 N N . LEU A 1 95 ? 0.260 2.828 3.296 1.00 93.88 95 LEU A N 1
ATOM 674 C CA . LEU A 1 95 ? -0.391 1.528 3.289 1.00 93.88 95 LEU A CA 1
ATOM 675 C C . LEU A 1 95 ? -1.904 1.740 3.197 1.00 93.88 95 LEU A C 1
ATOM 677 O O . LEU A 1 95 ? -2.515 2.338 4.080 1.00 93.88 95 LEU A O 1
ATOM 681 N N . LEU A 1 96 ? -2.489 1.276 2.097 1.00 93.88 96 LEU A N 1
ATOM 682 C CA . LEU A 1 96 ? -3.906 1.393 1.760 1.00 93.88 96 LEU A CA 1
ATOM 683 C C . LEU A 1 96 ? -4.486 -0.010 1.607 1.00 93.88 96 LEU A C 1
ATOM 685 O O . LEU A 1 96 ? -4.082 -0.760 0.714 1.00 93.88 96 LEU A O 1
ATOM 689 N N . CYS A 1 97 ? -5.420 -0.385 2.479 1.00 89.69 97 CYS A N 1
ATOM 690 C CA . CYS A 1 97 ? -5.942 -1.750 2.512 1.00 89.69 97 CYS A CA 1
ATOM 691 C C . CYS A 1 97 ? -7.468 -1.804 2.576 1.00 89.69 97 CYS A C 1
ATOM 693 O O . CYS A 1 97 ? -8.108 -1.275 3.488 1.00 89.69 97 CYS A O 1
ATOM 695 N N . CYS A 1 98 ? -8.038 -2.526 1.613 1.00 88.94 98 CYS A N 1
ATOM 696 C CA . CYS A 1 98 ? -9.465 -2.836 1.505 1.00 88.94 98 CYS A CA 1
ATOM 697 C C . CYS A 1 98 ? -9.743 -4.327 1.762 1.00 88.94 98 CYS A C 1
ATOM 699 O O . CYS A 1 98 ? -10.773 -4.860 1.360 1.00 88.94 98 CYS A O 1
ATOM 701 N N . SER A 1 99 ? -8.785 -5.037 2.353 1.00 89.44 99 SER A N 1
ATOM 702 C CA . SER A 1 99 ? -8.879 -6.452 2.709 1.00 89.44 99 SER A CA 1
ATOM 703 C C . SER A 1 99 ? -8.082 -6.722 3.982 1.00 89.44 99 SER A C 1
ATOM 705 O O . SER A 1 99 ? -7.302 -5.856 4.385 1.00 89.44 99 SER A O 1
ATOM 707 N N . PRO A 1 100 ? -8.281 -7.879 4.639 1.00 88.12 100 PRO A N 1
ATOM 708 C CA . PRO A 1 100 ? -7.580 -8.191 5.874 1.00 88.12 100 PRO A CA 1
ATOM 709 C C . PRO A 1 100 ? -6.060 -8.135 5.716 1.00 88.12 100 PRO A C 1
ATOM 711 O O . PRO A 1 100 ? -5.510 -8.716 4.779 1.00 88.12 100 PRO A O 1
ATOM 714 N N . VAL A 1 101 ? -5.383 -7.470 6.649 1.00 89.38 101 VAL A N 1
ATOM 715 C CA . VAL A 1 101 ? -3.917 -7.395 6.668 1.00 89.38 101 VAL A CA 1
ATOM 716 C C . VAL A 1 101 ? -3.380 -7.839 8.013 1.00 89.38 101 VAL A C 1
ATOM 718 O O . VAL A 1 101 ? -3.866 -7.421 9.064 1.00 89.38 101 VAL A O 1
ATOM 721 N N . GLN A 1 102 ? -2.343 -8.668 7.961 1.00 93.94 102 GLN A N 1
ATOM 722 C CA . GLN A 1 102 ? -1.504 -8.987 9.104 1.00 93.94 102 GLN A CA 1
ATOM 723 C C . GLN A 1 102 ? -0.118 -8.405 8.856 1.00 93.94 102 GLN A C 1
ATOM 725 O O . GLN A 1 102 ? 0.550 -8.767 7.887 1.00 93.94 102 GLN A O 1
ATOM 730 N N . LEU A 1 103 ? 0.297 -7.495 9.728 1.00 93.00 103 LEU A N 1
ATOM 731 C CA . LEU A 1 103 ? 1.586 -6.831 9.660 1.00 93.00 103 LEU A CA 1
ATOM 732 C C . LEU A 1 103 ? 2.288 -6.950 11.013 1.00 93.00 103 LEU A C 1
ATOM 734 O O . LEU A 1 103 ? 1.766 -6.497 12.027 1.00 93.00 103 LEU A O 1
ATOM 738 N N . CYS A 1 104 ? 3.467 -7.570 11.070 1.00 92.94 104 CYS A N 1
ATOM 739 C CA . CYS A 1 104 ? 4.161 -7.670 12.358 1.00 92.94 104 CYS A CA 1
ATOM 740 C C . CYS A 1 104 ? 4.771 -6.320 12.744 1.00 92.94 104 CYS A C 1
ATOM 742 O O . CYS A 1 104 ? 4.540 -5.846 13.851 1.00 92.94 104 CYS A O 1
ATOM 744 N N . SER A 1 105 ? 5.495 -5.669 11.836 1.00 93.12 105 SER A N 1
ATOM 745 C CA . SER A 1 105 ? 6.109 -4.371 12.115 1.00 93.12 105 SER A CA 1
ATOM 746 C C . SER A 1 105 ? 5.981 -3.405 10.952 1.00 93.12 105 SER A C 1
ATOM 748 O O . SER A 1 105 ? 6.368 -3.723 9.825 1.00 93.12 105 SER A O 1
ATOM 750 N N . TRP A 1 106 ? 5.530 -2.199 11.261 1.00 93.94 106 TRP A N 1
ATOM 751 C CA . TRP A 1 106 ? 5.518 -1.059 10.363 1.00 93.94 106 TRP A CA 1
ATOM 752 C C . TRP A 1 106 ? 6.439 0.025 10.925 1.00 93.94 106 TRP A C 1
ATOM 754 O O . TRP A 1 106 ? 6.275 0.444 12.072 1.00 93.94 106 TRP A O 1
ATOM 764 N N . GLN A 1 107 ? 7.410 0.473 10.131 1.00 94.38 107 GLN A N 1
ATOM 765 C CA . GLN A 1 107 ? 8.341 1.536 10.502 1.00 94.38 107 GLN A CA 1
ATOM 766 C C . GLN A 1 107 ? 8.456 2.568 9.378 1.00 94.38 107 GLN A C 1
ATOM 768 O O . GLN A 1 107 ? 8.752 2.221 8.235 1.00 94.38 107 GLN A O 1
ATOM 773 N N . CYS A 1 108 ? 8.278 3.846 9.700 1.00 93.88 108 CYS A N 1
ATOM 774 C CA . CYS A 1 108 ? 8.494 4.938 8.755 1.00 93.88 108 CYS A CA 1
ATOM 775 C C . CYS A 1 108 ? 9.368 6.036 9.353 1.00 93.88 108 CYS A C 1
ATOM 777 O O . CYS A 1 108 ? 9.088 6.551 10.433 1.00 93.88 108 CYS A O 1
ATOM 779 N N . HIS A 1 109 ? 10.384 6.457 8.610 1.00 93.12 109 HIS A N 1
ATOM 780 C CA . HIS A 1 109 ? 11.144 7.672 8.873 1.00 93.12 109 HIS A CA 1
ATOM 781 C C . HIS A 1 109 ? 10.742 8.732 7.847 1.00 93.12 109 HIS A C 1
ATOM 783 O O . HIS A 1 109 ? 11.210 8.700 6.714 1.00 93.12 109 HIS A O 1
ATOM 789 N N . GLY A 1 110 ? 9.863 9.650 8.239 1.00 92.25 110 GLY A N 1
ATOM 790 C CA . GLY A 1 110 ? 9.304 10.720 7.419 1.00 92.25 110 GLY A CA 1
ATOM 791 C C . GLY A 1 110 ? 7.787 10.800 7.585 1.00 92.25 110 GLY A C 1
ATOM 792 O O . GLY A 1 110 ? 7.301 11.068 8.683 1.00 92.25 110 GLY A O 1
ATOM 793 N N . SER A 1 111 ? 7.038 10.581 6.507 1.00 92.25 111 SER A N 1
ATOM 794 C CA . SER A 1 111 ? 5.574 10.658 6.502 1.00 92.25 111 SER A CA 1
ATOM 795 C C . SER A 1 111 ? 4.946 9.280 6.347 1.00 92.25 111 SER A C 1
ATOM 797 O O . SER A 1 111 ? 5.084 8.630 5.319 1.00 92.25 111 SER A O 1
ATOM 799 N N . GLY A 1 112 ? 4.236 8.859 7.379 1.00 92.44 112 GLY A N 1
ATOM 800 C CA . GLY A 1 112 ? 3.573 7.584 7.518 1.00 92.44 112 GLY A CA 1
ATOM 801 C C . GLY A 1 112 ? 2.069 7.666 7.398 1.00 92.44 112 GLY A C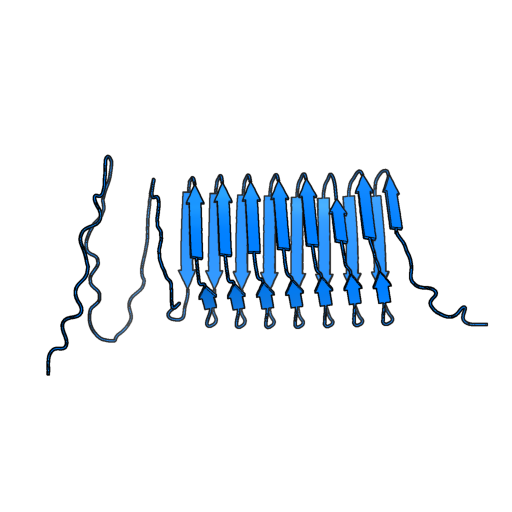 1
ATOM 802 O O . GLY A 1 112 ? 1.449 8.377 8.181 1.00 92.44 112 GLY A O 1
ATOM 803 N N . VAL A 1 113 ? 1.458 6.906 6.499 1.00 93.31 113 VAL A N 1
ATOM 804 C CA . VAL A 1 113 ? -0.002 6.857 6.388 1.00 93.31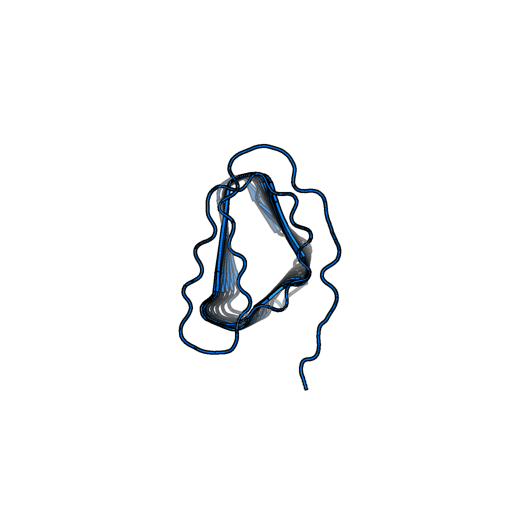 113 VAL A CA 1
ATOM 805 C C . VAL A 1 113 ? -0.471 5.412 6.308 1.00 93.31 113 VAL A C 1
ATOM 807 O O . VAL A 1 113 ? -0.070 4.669 5.416 1.00 93.31 113 VAL A O 1
ATOM 810 N N . LEU A 1 114 ? -1.352 5.028 7.226 1.00 91.06 114 LEU A N 1
ATOM 811 C CA . LEU A 1 114 ? -2.062 3.758 7.214 1.00 91.06 114 LEU A CA 1
ATOM 812 C C . LEU A 1 114 ? -3.564 4.034 7.114 1.00 91.06 114 LEU A C 1
ATOM 814 O O . LEU A 1 114 ? -4.151 4.667 7.990 1.00 91.06 114 LEU A O 1
ATOM 818 N N . LEU A 1 115 ? -4.172 3.577 6.022 1.00 91.62 115 LEU A N 1
ATOM 819 C CA . LEU A 1 115 ? -5.588 3.742 5.707 1.00 91.62 115 LEU A CA 1
ATOM 820 C C . LEU A 1 115 ? -6.199 2.365 5.498 1.00 91.62 115 LEU A C 1
ATOM 822 O O . LEU A 1 115 ? -5.835 1.663 4.550 1.00 91.62 115 LEU A O 1
ATOM 826 N N . CYS A 1 116 ? -7.107 1.950 6.378 1.00 87.38 116 CYS A N 1
ATOM 827 C CA . CYS A 1 116 ? -7.678 0.608 6.308 1.00 87.38 116 CYS A CA 1
ATOM 828 C C . CYS A 1 116 ? -9.199 0.600 6.453 1.00 87.38 116 CYS A C 1
ATOM 830 O O . CYS A 1 116 ? -9.773 1.099 7.421 1.00 87.38 116 CYS A O 1
ATOM 832 N N . CYS A 1 117 ? -9.860 -0.037 5.489 1.00 85.88 117 CYS A N 1
ATOM 833 C CA . CYS A 1 117 ? -11.309 -0.239 5.491 1.00 85.88 117 CYS A CA 1
ATOM 834 C C . CYS A 1 117 ? -11.708 -1.643 5.969 1.00 85.88 117 CYS A C 1
ATOM 836 O O . CYS A 1 117 ? -12.890 -1.904 6.170 1.00 85.88 117 CYS A O 1
ATOM 838 N N . SER A 1 118 ? -10.742 -2.538 6.175 1.00 85.94 118 SER A N 1
ATOM 839 C CA . SER A 1 118 ? -10.939 -3.931 6.598 1.00 85.94 118 SER A CA 1
ATOM 840 C C . SER A 1 118 ? -10.157 -4.238 7.876 1.00 85.94 118 SER A C 1
ATOM 842 O O . SER A 1 118 ? -9.342 -3.410 8.284 1.00 85.94 118 SER A O 1
ATOM 844 N N . PRO A 1 119 ? -10.397 -5.391 8.528 1.00 82.75 119 PRO A N 1
ATOM 845 C CA . PRO A 1 119 ? -9.693 -5.738 9.753 1.00 82.75 119 PRO A CA 1
ATOM 846 C C . PRO A 1 119 ? -8.174 -5.766 9.575 1.00 82.75 119 PRO A C 1
ATOM 848 O O . PRO A 1 119 ? -7.667 -6.349 8.616 1.00 82.75 119 PRO A O 1
ATOM 851 N N . VAL A 1 120 ? -7.450 -5.174 10.522 1.00 84.56 120 VAL A N 1
ATOM 852 C CA . VAL A 1 120 ? -5.981 -5.162 10.523 1.00 84.56 120 VAL A CA 1
ATOM 853 C C . VAL A 1 120 ? -5.462 -5.711 11.837 1.00 84.56 120 VAL A C 1
ATOM 855 O O . VAL A 1 120 ? -5.931 -5.327 12.906 1.00 84.56 120 VAL A O 1
ATOM 858 N N . GLN A 1 121 ? -4.461 -6.578 11.758 1.00 88.88 121 GLN A N 1
ATOM 859 C CA . GLN A 1 121 ? -3.640 -6.962 12.898 1.00 88.88 121 GLN A CA 1
ATOM 860 C C . GLN A 1 121 ? -2.238 -6.397 12.694 1.00 88.88 121 GLN A C 1
ATOM 862 O O . GLN A 1 121 ? -1.565 -6.750 11.728 1.00 88.88 121 GLN A O 1
ATOM 867 N N . LEU A 1 122 ? -1.822 -5.509 13.591 1.00 86.56 122 LEU A N 1
ATOM 868 C CA . LEU A 1 122 ? -0.541 -4.822 13.551 1.00 86.56 122 LEU A CA 1
ATOM 869 C C . LEU A 1 122 ? 0.175 -4.974 14.897 1.00 86.56 122 LEU A C 1
ATOM 871 O O . LEU A 1 122 ? -0.281 -4.440 15.903 1.00 86.56 122 LEU A O 1
ATOM 875 N N . CYS A 1 123 ? 1.298 -5.692 14.961 1.00 86.25 123 CYS A N 1
ATOM 876 C CA . CYS A 1 123 ? 1.976 -5.857 16.256 1.00 86.25 123 CYS A CA 1
ATOM 877 C C . CYS A 1 123 ? 2.696 -4.565 16.676 1.00 86.25 123 CYS A C 1
ATOM 879 O O . CYS A 1 123 ? 2.602 -4.142 17.830 1.00 86.25 123 CYS A O 1
ATOM 881 N N . SER A 1 124 ? 3.388 -3.901 15.751 1.00 85.75 124 SER A N 1
ATOM 882 C CA . SER A 1 124 ? 4.044 -2.626 16.029 1.00 85.75 124 SER A CA 1
ATOM 883 C C . SER A 1 124 ? 3.922 -1.631 14.892 1.00 85.75 124 SER A C 1
ATOM 885 O O . SER A 1 124 ? 4.105 -1.951 13.718 1.00 85.75 124 SER A O 1
ATOM 887 N N . TRP A 1 125 ? 3.649 -0.389 15.270 1.00 87.56 125 TRP A N 1
ATOM 888 C CA . TRP A 1 125 ? 3.714 0.761 14.390 1.00 87.56 125 TRP A CA 1
ATOM 889 C C . TRP A 1 125 ? 4.657 1.795 14.994 1.00 87.56 125 TRP A C 1
ATOM 891 O O . TRP A 1 125 ? 4.497 2.189 16.153 1.00 87.56 125 TRP A O 1
ATOM 901 N N . GLN A 1 126 ? 5.640 2.232 14.213 1.00 88.81 126 GLN A N 1
ATOM 902 C CA . GLN A 1 126 ? 6.596 3.258 14.604 1.00 88.81 126 GLN A CA 1
ATOM 903 C C . GLN A 1 126 ? 6.761 4.280 13.482 1.00 88.81 126 GLN A C 1
ATOM 905 O O . GLN A 1 126 ? 7.134 3.931 12.365 1.00 88.81 126 GLN A O 1
ATOM 910 N N . CYS A 1 127 ? 6.541 5.557 13.774 1.00 85.94 127 CYS A N 1
ATOM 911 C CA . CYS A 1 127 ? 6.812 6.641 12.837 1.00 85.94 127 CYS A CA 1
ATOM 912 C C . CYS A 1 127 ? 7.718 7.687 13.470 1.00 85.94 127 CYS A C 1
ATOM 914 O O . CYS A 1 127 ? 7.439 8.179 14.559 1.00 85.94 127 CYS A O 1
ATOM 916 N N . HIS A 1 128 ? 8.766 8.085 12.760 1.00 87.31 128 HIS A N 1
ATOM 917 C CA . HIS A 1 128 ? 9.569 9.263 13.063 1.00 87.31 128 HIS A CA 1
ATOM 918 C C . HIS A 1 128 ? 9.241 10.348 12.040 1.00 87.31 128 HIS A C 1
ATOM 920 O O . HIS A 1 128 ? 9.689 10.263 10.902 1.00 87.31 128 HIS A O 1
ATOM 926 N N . GLY A 1 129 ? 8.456 11.349 12.428 1.00 88.00 129 GLY A N 1
ATOM 927 C CA . GLY A 1 129 ? 7.976 12.426 11.567 1.00 88.00 129 GLY A CA 1
ATOM 928 C C . GLY A 1 129 ? 6.468 12.618 11.707 1.00 88.00 129 GLY A C 1
ATOM 929 O O . GLY A 1 129 ? 5.983 12.855 12.810 1.00 88.00 129 GLY A O 1
ATOM 930 N N . SER A 1 130 ? 5.725 12.553 10.605 1.00 86.38 130 SER A N 1
ATOM 931 C CA . SER A 1 130 ? 4.260 12.684 10.624 1.00 86.38 130 SER A CA 1
ATOM 932 C C . SER A 1 130 ? 3.610 11.338 10.371 1.00 86.38 130 SER A C 1
ATOM 934 O O . SER A 1 130 ? 3.858 10.747 9.330 1.00 86.38 130 SER A O 1
ATOM 936 N N . GLY A 1 131 ? 2.770 10.864 11.278 1.00 84.88 131 GLY A N 1
ATOM 937 C CA . GLY A 1 131 ? 2.114 9.577 11.154 1.00 84.88 131 GLY A CA 1
ATOM 938 C C . GLY A 1 131 ? 0.604 9.671 11.299 1.00 84.88 131 GLY A C 1
ATOM 939 O O . GLY A 1 131 ? 0.096 10.318 12.210 1.00 84.88 131 GLY A O 1
ATOM 940 N N . VAL A 1 132 ? -0.117 9.015 10.403 1.00 86.31 132 VAL A N 1
ATOM 941 C CA . VAL A 1 132 ? -1.577 8.996 10.372 1.00 86.31 132 VAL A CA 1
ATOM 942 C C . VAL A 1 132 ? -2.042 7.551 10.285 1.00 86.31 132 VAL A C 1
ATOM 944 O O . VAL A 1 132 ? -1.634 6.824 9.381 1.00 86.31 132 VAL A O 1
ATOM 947 N N . LEU A 1 133 ? -2.925 7.149 11.193 1.00 85.19 133 LEU A N 1
ATOM 948 C CA . LEU A 1 133 ? -3.676 5.903 11.098 1.00 85.19 133 LEU A CA 1
ATOM 949 C C . LEU A 1 133 ? -5.169 6.219 11.091 1.00 85.19 133 LEU A C 1
ATOM 951 O O . LEU A 1 133 ? -5.699 6.721 12.084 1.00 85.19 133 LEU A O 1
ATOM 955 N N . LEU A 1 134 ? -5.829 5.933 9.965 1.00 85.56 134 LEU A N 1
ATOM 956 C CA . LEU A 1 134 ? -7.284 6.003 9.825 1.00 85.56 134 LEU A CA 1
ATOM 957 C C . LEU A 1 134 ? -7.830 4.609 9.528 1.00 85.56 134 LEU A C 1
ATOM 959 O O . LEU A 1 134 ? -7.487 4.009 8.505 1.00 85.56 134 LEU A O 1
ATOM 963 N N . CYS A 1 135 ? -8.719 4.118 10.387 1.00 80.56 135 CYS A N 1
ATOM 964 C CA . CYS A 1 135 ? -9.318 2.800 10.220 1.00 80.56 135 CYS A CA 1
ATOM 965 C C . CYS A 1 135 ? -10.836 2.822 10.396 1.00 80.56 135 CYS A C 1
ATOM 967 O O . CYS A 1 135 ? -11.356 3.277 11.413 1.00 80.56 135 CYS A O 1
ATOM 969 N N . CYS A 1 136 ? -11.556 2.274 9.419 1.00 79.50 136 CYS A N 1
ATOM 970 C CA . CYS A 1 136 ? -13.018 2.144 9.471 1.00 79.50 136 CYS A CA 1
ATOM 971 C C . CYS A 1 136 ? -13.485 0.792 10.029 1.00 79.50 136 CYS A C 1
ATOM 973 O O . CYS A 1 136 ? -14.659 0.630 10.343 1.00 79.50 136 CYS A O 1
ATOM 975 N N . SER A 1 137 ? -12.569 -0.168 10.141 1.00 78.00 137 SER A N 1
ATOM 976 C CA . SER A 1 137 ? -12.807 -1.528 10.628 1.00 78.00 137 SER A CA 1
ATOM 977 C C . SER A 1 137 ? -11.995 -1.809 11.897 1.00 78.00 137 SER A C 1
ATOM 979 O O . SER A 1 137 ? -11.081 -1.040 12.211 1.00 78.00 137 SER A O 1
ATOM 981 N N . PRO A 1 138 ? -12.276 -2.912 12.618 1.00 74.94 138 PRO A N 1
ATOM 982 C CA . PRO A 1 138 ? -11.517 -3.296 13.802 1.00 74.94 138 PRO A CA 1
ATOM 983 C C . PRO A 1 138 ? -10.018 -3.417 13.521 1.00 74.94 138 PRO A C 1
ATOM 985 O O . PRO A 1 138 ? -9.594 -4.118 12.602 1.00 74.94 138 PRO A O 1
ATOM 988 N N . VAL A 1 139 ? -9.215 -2.771 14.360 1.00 75.00 139 VAL A N 1
ATOM 989 C CA . VAL A 1 139 ? -7.757 -2.893 14.348 1.00 75.00 139 VAL A CA 1
ATOM 990 C C . VAL A 1 139 ? -7.337 -3.561 15.645 1.00 75.00 139 VAL A C 1
ATOM 992 O O . VAL A 1 139 ? -7.820 -3.199 16.712 1.00 75.00 139 VAL A O 1
ATOM 995 N N . GLN A 1 140 ? -6.440 -4.532 15.561 1.00 81.00 140 GLN A N 1
ATOM 996 C CA . GLN A 1 140 ? -5.686 -5.043 16.699 1.00 81.00 140 GLN A CA 1
ATOM 997 C C . GLN A 1 140 ? -4.285 -4.458 16.590 1.00 81.00 140 GLN A C 1
ATOM 999 O O . GLN A 1 140 ? -3.576 -4.776 15.638 1.00 81.00 140 GLN A O 1
ATOM 1004 N N . LEU A 1 141 ? -3.911 -3.575 17.514 1.00 78.31 141 LEU A N 1
ATOM 1005 C CA . LEU A 1 141 ? -2.634 -2.872 17.473 1.00 78.31 141 LEU A CA 1
ATOM 1006 C C . LEU A 1 141 ? -1.920 -3.020 18.813 1.00 78.31 141 LEU A C 1
ATOM 1008 O O . LEU A 1 141 ? -2.330 -2.419 19.800 1.00 78.31 141 LEU A O 1
ATOM 1012 N N . CYS A 1 142 ? -0.852 -3.818 18.869 1.00 78.19 142 CYS A N 1
ATOM 1013 C CA . CYS A 1 142 ? -0.204 -4.080 20.158 1.00 78.19 142 CYS A CA 1
ATOM 1014 C C . CYS A 1 142 ? 0.608 -2.872 20.636 1.00 78.19 142 CYS A C 1
ATOM 1016 O O . CYS A 1 142 ? 0.574 -2.554 21.819 1.00 78.19 142 CYS A O 1
ATOM 1018 N N . SER A 1 143 ? 1.315 -2.179 19.736 1.00 78.38 143 SER A N 1
ATOM 1019 C CA . SER A 1 143 ? 2.150 -1.027 20.088 1.00 78.38 143 SER A CA 1
ATOM 1020 C C . SER A 1 143 ? 2.136 0.061 19.015 1.00 78.38 143 SER A C 1
ATOM 1022 O O . SER A 1 143 ? 2.195 -0.218 17.817 1.00 78.38 143 SER A O 1
ATOM 1024 N N . TRP A 1 144 ? 2.082 1.316 19.461 1.00 80.81 144 TRP A N 1
ATOM 1025 C CA . TRP A 1 144 ? 2.072 2.504 18.611 1.00 80.81 144 TRP A CA 1
ATOM 1026 C C . TRP A 1 144 ? 3.032 3.555 19.156 1.00 80.81 144 TRP A C 1
ATOM 1028 O O . TRP A 1 144 ? 2.894 3.982 20.303 1.00 80.81 144 TRP A O 1
ATOM 1038 N N . GLN A 1 145 ? 3.976 4.003 18.330 1.00 81.69 145 GLN A N 1
ATOM 1039 C CA . GLN A 1 145 ? 4.932 5.050 18.682 1.00 81.69 145 GLN A CA 1
ATOM 1040 C C . GLN A 1 145 ? 5.060 6.054 17.536 1.00 81.69 145 GLN A C 1
ATOM 1042 O O . GLN A 1 145 ? 5.469 5.702 16.436 1.00 81.69 145 GLN A O 1
ATOM 1047 N N . CYS A 1 146 ? 4.744 7.323 17.794 1.00 79.25 146 CYS A N 1
ATOM 1048 C CA . CYS A 1 146 ? 4.946 8.407 16.835 1.00 79.25 146 CYS A CA 1
ATOM 1049 C C . CYS A 1 146 ? 5.874 9.462 17.437 1.00 79.25 146 CYS A C 1
ATOM 1051 O O . CYS A 1 146 ? 5.489 10.181 18.357 1.00 79.25 146 CYS A O 1
ATOM 1053 N N . HIS A 1 147 ? 7.081 9.581 16.900 1.00 78.81 147 HIS A N 1
ATOM 1054 C CA . HIS A 1 147 ? 8.015 10.652 17.210 1.00 78.81 147 HIS A CA 1
ATOM 1055 C C . HIS A 1 147 ? 7.797 11.810 16.235 1.00 78.81 147 HIS A C 1
ATOM 1057 O O . HIS A 1 147 ? 8.413 11.861 15.173 1.00 78.81 147 HIS A O 1
ATOM 1063 N N . GLY A 1 148 ? 6.895 12.720 16.596 1.00 81.00 148 GLY A N 1
ATOM 1064 C CA . GLY A 1 148 ? 6.496 13.884 15.806 1.00 81.00 148 GLY A CA 1
ATOM 1065 C C . GLY A 1 148 ? 4.977 14.054 15.832 1.00 81.00 148 GLY A C 1
ATOM 1066 O O . GLY A 1 148 ? 4.356 13.822 16.868 1.00 81.00 148 GLY A O 1
ATOM 1067 N N . SER A 1 149 ? 4.369 14.438 14.712 1.00 80.31 149 SER A N 1
ATOM 1068 C CA . SER A 1 149 ? 2.919 14.647 14.625 1.00 80.31 149 SER A CA 1
ATOM 1069 C C . SER A 1 149 ? 2.1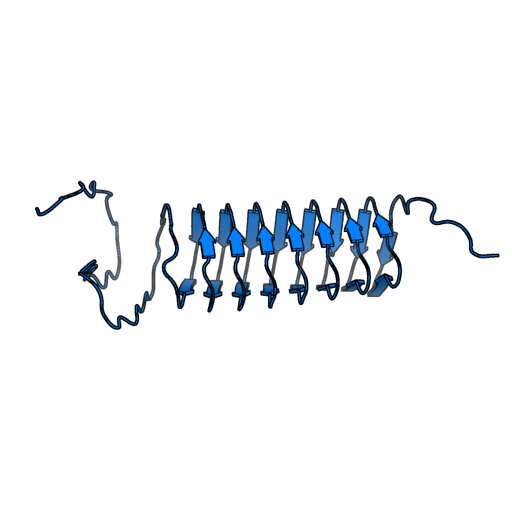98 13.329 14.360 1.00 80.31 149 SER A C 1
ATOM 1071 O O . SER A 1 149 ? 2.377 12.737 13.302 1.00 80.31 149 SER A O 1
ATOM 1073 N N . GLY A 1 150 ? 1.375 12.870 15.302 1.00 78.12 150 GLY A N 1
ATOM 1074 C CA . GLY A 1 150 ? 0.597 11.636 15.174 1.00 78.12 150 GLY A CA 1
ATOM 1075 C C . GLY A 1 150 ? -0.906 11.901 15.150 1.00 78.12 150 GLY A C 1
ATOM 1076 O O . GLY A 1 150 ? -1.399 12.637 16.000 1.00 78.12 150 GLY A O 1
ATOM 1077 N N . VAL A 1 151 ? -1.635 11.271 14.228 1.00 80.56 151 VAL A N 1
ATOM 1078 C CA . VAL A 1 151 ? -3.105 11.227 14.212 1.00 80.56 151 VAL A CA 1
ATOM 1079 C C . VAL A 1 151 ? -3.559 9.775 14.209 1.00 80.56 151 VAL A C 1
ATOM 1081 O O . VAL A 1 151 ? -3.123 8.981 13.377 1.00 80.56 151 VAL A O 1
ATOM 1084 N N . LEU A 1 152 ? -4.463 9.444 15.126 1.00 81.94 152 LEU A N 1
ATOM 1085 C CA . LEU A 1 152 ? -5.099 8.137 15.229 1.00 81.94 152 LEU A CA 1
ATOM 1086 C C . LEU A 1 152 ? -6.616 8.333 15.228 1.00 81.94 152 LEU A C 1
ATOM 1088 O O . LEU A 1 152 ? -7.153 8.944 16.149 1.00 81.94 152 LEU A O 1
ATOM 1092 N N . LEU A 1 153 ? -7.302 7.817 14.208 1.00 79.88 153 LEU A N 1
ATOM 1093 C CA . LEU A 1 153 ? -8.763 7.839 14.110 1.00 79.88 153 LEU A CA 1
ATOM 1094 C C . LEU A 1 153 ? -9.264 6.446 13.730 1.00 79.88 153 LEU A C 1
ATOM 1096 O O . LEU A 1 153 ? -8.939 5.927 12.665 1.00 79.88 153 LEU A O 1
ATOM 1100 N N . CYS A 1 154 ? -10.062 5.832 14.600 1.00 75.94 154 CYS A N 1
ATOM 1101 C CA . CYS A 1 154 ? -10.630 4.507 14.366 1.00 75.94 154 CYS A CA 1
ATOM 1102 C C . CYS A 1 154 ? -12.140 4.526 14.623 1.00 75.94 154 CYS A C 1
ATOM 1104 O O . CYS A 1 154 ? -12.582 5.010 15.662 1.00 75.94 154 CYS A O 1
ATOM 1106 N N . CYS A 1 155 ? -12.930 3.971 13.702 1.00 73.81 155 CYS A N 1
ATOM 1107 C CA . CYS A 1 155 ? -14.388 3.850 13.849 1.00 73.81 155 CYS A CA 1
ATOM 1108 C C . CYS A 1 155 ? -14.807 2.716 14.800 1.00 73.81 155 CYS A C 1
ATOM 1110 O O . CYS A 1 155 ? -15.986 2.556 15.099 1.00 73.81 155 CYS A O 1
ATOM 1112 N N . SER A 1 156 ? -13.861 1.890 15.244 1.00 65.44 156 SER A N 1
ATOM 1113 C CA . SER A 1 156 ? -14.079 0.768 16.157 1.00 65.44 156 SER A CA 1
ATOM 1114 C C . SER A 1 156 ? -13.022 0.796 17.263 1.00 65.44 156 SER A C 1
ATOM 1116 O O . SER A 1 156 ? -11.911 1.273 17.014 1.00 65.44 156 SER A O 1
ATOM 1118 N N . PRO A 1 157 ? -13.329 0.289 18.471 1.00 59.00 157 PRO A N 1
ATOM 1119 C CA . PRO A 1 157 ? -12.366 0.253 19.564 1.00 59.00 157 PRO A CA 1
ATOM 1120 C C . PRO A 1 157 ? -11.138 -0.578 19.179 1.00 59.00 157 PRO A C 1
ATOM 1122 O O . PRO A 1 157 ? -11.256 -1.687 18.657 1.00 59.00 157 PRO A O 1
ATOM 1125 N N . VAL A 1 158 ? -9.959 -0.026 19.455 1.00 61.44 158 VAL A N 1
ATOM 1126 C CA . VAL A 1 158 ? -8.667 -0.678 19.230 1.00 61.44 158 VAL A CA 1
ATOM 1127 C C . VAL A 1 158 ? -8.122 -1.093 20.596 1.00 61.44 158 VAL A C 1
ATOM 1129 O O . VAL A 1 158 ? -7.884 -0.215 21.429 1.00 61.44 158 VAL A O 1
ATOM 1132 N N . PRO A 1 159 ? -7.923 -2.392 20.876 1.00 59.47 159 PRO A N 1
ATOM 1133 C CA . PRO A 1 159 ? -7.194 -2.805 22.064 1.00 59.47 159 PRO A CA 1
ATOM 1134 C C . PRO A 1 159 ? -5.729 -2.402 21.874 1.00 59.47 159 PRO A C 1
ATOM 1136 O O . PRO A 1 159 ? -5.019 -2.995 21.066 1.00 59.47 159 PRO A O 1
ATOM 1139 N N . LEU A 1 160 ? -5.309 -1.345 22.573 1.00 57.09 160 LEU A N 1
ATOM 1140 C CA . LEU A 1 160 ? -3.966 -0.771 22.502 1.00 57.09 160 LEU A CA 1
ATOM 1141 C C . LEU A 1 160 ? -3.248 -0.955 23.841 1.00 57.09 160 LEU A C 1
ATOM 1143 O O . LEU A 1 160 ? -3.762 -0.534 24.877 1.00 57.09 160 LEU A O 1
ATOM 1147 N N . GLN A 1 161 ? -2.021 -1.481 23.824 1.00 53.34 161 GLN A N 1
ATOM 1148 C CA . GLN A 1 161 ? -1.063 -1.237 24.906 1.00 53.34 161 GLN A CA 1
ATOM 1149 C C . GLN A 1 161 ? -0.273 0.029 24.546 1.00 53.34 161 GLN A C 1
ATOM 1151 O O . GLN A 1 161 ? 0.723 0.001 23.825 1.00 53.34 161 GLN A O 1
ATOM 1156 N N . LEU A 1 162 ? -0.767 1.188 24.987 1.00 47.72 162 LEU A N 1
ATOM 1157 C CA . LEU A 1 162 ? -0.140 2.479 24.696 1.00 47.72 162 LEU A CA 1
ATOM 1158 C C . LEU A 1 162 ? 1.122 2.675 25.553 1.00 47.72 162 LEU A C 1
ATOM 1160 O O . LEU A 1 162 ? 1.036 3.067 26.713 1.00 47.72 162 LEU A O 1
ATOM 1164 N N . GLN A 1 163 ? 2.308 2.495 24.966 1.00 42.50 163 GLN A N 1
ATOM 1165 C CA . GLN A 1 163 ? 3.505 3.222 25.403 1.00 42.50 163 GLN A CA 1
ATOM 1166 C C . GLN A 1 163 ? 3.635 4.479 24.553 1.00 42.50 163 GLN A C 1
ATOM 1168 O O . GLN A 1 163 ? 4.282 4.494 23.509 1.00 42.50 163 GLN A O 1
ATOM 1173 N N . MET A 1 164 ? 2.982 5.541 24.998 1.00 44.94 164 MET A N 1
ATOM 1174 C CA . MET A 1 164 ? 3.031 6.820 24.318 1.00 44.94 164 MET A CA 1
ATOM 1175 C C . MET A 1 164 ? 4.136 7.709 24.888 1.00 44.94 164 MET A C 1
ATOM 1177 O O . MET A 1 164 ? 4.032 8.243 25.989 1.00 44.94 164 MET A O 1
ATOM 1181 N N . SER A 1 165 ? 5.191 7.911 24.110 1.00 40.56 165 SER A N 1
ATOM 1182 C CA . SER A 1 165 ? 6.180 8.969 24.312 1.00 40.56 165 SER A CA 1
ATOM 1183 C C . SER A 1 165 ? 5.744 10.208 23.515 1.00 40.56 165 SER A C 1
ATOM 1185 O O . SER A 1 165 ? 6.142 10.410 22.373 1.00 40.56 165 SER A O 1
ATOM 1187 N N . TYR A 1 166 ? 4.843 11.015 24.085 1.00 46.22 166 TYR A N 1
ATOM 1188 C CA . TYR A 1 166 ? 4.247 12.171 23.402 1.00 46.22 166 TYR A CA 1
ATOM 1189 C C . TYR A 1 166 ? 5.181 13.398 23.325 1.00 46.22 166 TYR A C 1
ATOM 1191 O O . TYR A 1 166 ? 5.694 13.858 24.343 1.00 46.22 166 TYR A O 1
ATOM 1199 N N . PHE A 1 167 ? 5.237 14.034 22.150 1.00 35.44 167 PHE A N 1
ATOM 1200 C CA . PHE A 1 167 ? 5.099 15.492 22.000 1.00 35.44 167 PHE A CA 1
ATOM 1201 C C . PHE A 1 167 ? 3.837 15.706 21.139 1.00 35.44 167 PHE A C 1
ATOM 1203 O O . PHE A 1 167 ? 3.899 15.648 19.918 1.00 35.44 167 PHE A O 1
ATOM 1210 N N . CYS A 1 168 ? 2.661 15.806 21.773 1.00 37.78 168 CYS A N 1
ATOM 1211 C CA . CYS A 1 168 ? 1.346 15.738 21.113 1.00 37.78 168 CYS A CA 1
ATOM 1212 C C . CYS A 1 168 ? 0.821 17.123 20.680 1.00 37.78 168 CYS A C 1
ATOM 1214 O O . CYS A 1 168 ? 1.042 18.116 21.371 1.00 37.78 168 CYS A O 1
ATOM 1216 N N . SER A 1 169 ? 0.084 17.193 19.564 1.00 33.94 169 SER A N 1
ATOM 1217 C CA . SER A 1 169 ? -0.697 18.371 19.141 1.00 33.94 169 SER A CA 1
ATOM 1218 C C . SER A 1 169 ? -2.039 17.995 18.496 1.00 33.94 169 SER A C 1
ATOM 1220 O O . SER A 1 169 ? -2.338 18.523 17.441 1.00 33.94 169 SER A O 1
ATOM 1222 N N . LEU A 1 170 ? -2.841 17.117 19.128 1.00 32.81 170 LEU A N 1
ATOM 1223 C CA . LEU A 1 170 ? -4.324 16.981 19.040 1.00 32.81 170 LEU A CA 1
ATOM 1224 C C . LEU A 1 170 ? -4.772 15.506 18.927 1.00 32.81 170 LEU A C 1
ATOM 1226 O O . LEU A 1 170 ? -4.525 14.847 17.923 1.00 32.81 170 LEU A O 1
ATOM 1230 N N . CYS A 1 171 ? -5.518 15.024 19.927 1.00 36.78 171 CYS A N 1
ATOM 1231 C CA . CYS A 1 171 ? -6.385 13.844 19.822 1.00 36.78 171 CYS A CA 1
ATOM 1232 C C . CYS A 1 171 ? -7.843 14.330 19.788 1.00 36.78 171 CYS A C 1
ATOM 1234 O O . CYS A 1 171 ? -8.255 15.042 20.702 1.00 36.78 171 CYS A O 1
ATOM 1236 N N . LEU A 1 172 ? -8.629 13.953 18.773 1.00 31.20 172 LEU A N 1
ATOM 1237 C CA . LEU A 1 172 ? -10.063 14.259 18.697 1.00 31.20 172 LEU A CA 1
ATOM 1238 C C . LEU A 1 172 ? -10.855 12.942 18.681 1.00 31.20 172 LEU A C 1
ATOM 1240 O O . LEU A 1 172 ? -10.874 12.244 17.671 1.00 31.20 172 LEU A O 1
ATOM 1244 N N . ASN A 1 173 ? -11.494 12.594 19.800 1.00 36.38 173 ASN A N 1
ATOM 1245 C CA . ASN A 1 173 ? -12.399 11.443 19.887 1.00 36.38 173 ASN A CA 1
ATOM 1246 C C . ASN A 1 173 ? -13.831 11.886 19.558 1.00 36.38 173 ASN A C 1
ATOM 1248 O O . ASN A 1 173 ? -14.358 12.784 20.212 1.00 36.38 173 ASN A O 1
ATOM 1252 N N . SER A 1 174 ? -14.486 11.240 18.591 1.00 34.12 174 SER A N 1
ATOM 1253 C CA . SER A 1 174 ? -15.935 11.364 18.375 1.00 34.12 174 SER A CA 1
ATOM 1254 C C . SER A 1 174 ? -16.648 10.228 19.113 1.00 34.12 174 SER A C 1
ATOM 1256 O O . SER A 1 174 ? -16.577 9.067 18.722 1.00 34.12 174 SER A O 1
ATOM 1258 N N . TRP A 1 175 ? -17.299 10.575 20.223 1.00 33.38 175 TRP A N 1
ATOM 1259 C CA . TRP A 1 175 ? -18.097 9.680 21.060 1.00 33.38 175 TRP A CA 1
ATOM 1260 C C . TRP A 1 175 ? -19.569 9.696 20.620 1.00 33.38 175 TRP A C 1
ATOM 1262 O O . TRP A 1 175 ? -20.206 10.745 20.663 1.00 33.38 175 TRP A O 1
ATOM 1272 N N . LEU A 1 176 ? -20.135 8.533 20.281 1.00 34.62 176 LEU A N 1
ATOM 1273 C CA . LEU A 1 176 ? -21.583 8.290 20.312 1.00 34.62 176 LEU A CA 1
ATOM 1274 C C . LEU A 1 176 ? -21.855 6.973 21.075 1.00 34.62 176 LEU A C 1
ATOM 1276 O O . LEU A 1 176 ? -21.783 5.893 20.504 1.00 34.62 176 LEU A O 1
ATOM 1280 N N . ALA A 1 177 ? -22.174 7.133 22.370 1.00 32.97 177 ALA A N 1
ATOM 1281 C CA . ALA A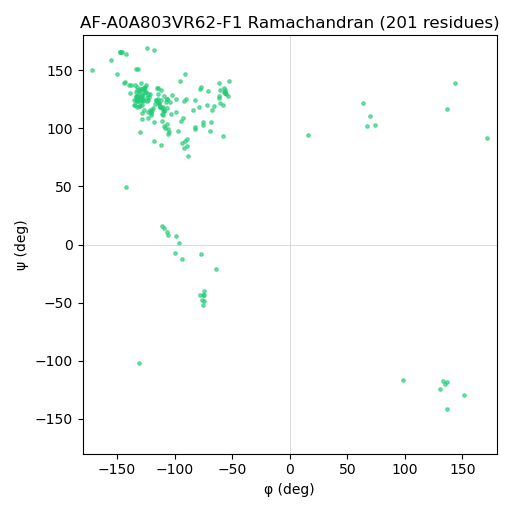 1 177 ? -22.854 6.220 23.314 1.00 32.97 177 ALA A CA 1
ATOM 1282 C C . ALA A 1 177 ? -22.160 4.917 23.823 1.00 32.97 177 ALA A C 1
ATOM 1284 O O . ALA A 1 177 ? -22.092 3.918 23.117 1.00 32.97 177 ALA A O 1
ATOM 1285 N N . GLY A 1 178 ? -21.794 4.889 25.125 1.00 26.92 178 GLY A N 1
ATOM 1286 C CA . GLY A 1 178 ? -21.459 3.688 25.943 1.00 26.92 178 GLY A CA 1
ATOM 1287 C C . GLY A 1 178 ? -20.316 3.925 26.959 1.00 26.92 178 GLY A C 1
ATOM 1288 O O . GLY A 1 178 ? -19.383 4.610 26.597 1.00 26.92 178 GLY A O 1
ATOM 1289 N N . PRO A 1 179 ? -20.350 3.437 28.219 1.00 35.78 179 PRO A N 1
ATOM 1290 C CA . PRO A 1 179 ? -19.932 4.181 29.421 1.00 35.78 179 PRO A CA 1
ATOM 1291 C C . PRO A 1 179 ? -18.454 4.633 29.503 1.00 35.78 179 PRO A C 1
ATOM 1293 O O . PRO A 1 179 ? -17.523 3.842 29.408 1.00 35.78 179 PRO A O 1
ATOM 1296 N N . LEU A 1 180 ? -18.314 5.947 29.734 1.00 33.38 180 LEU A N 1
ATOM 1297 C CA . LEU A 1 180 ? -17.237 6.759 30.331 1.00 33.38 180 LEU A CA 1
ATOM 1298 C C . LEU A 1 180 ? -15.827 6.154 30.503 1.00 33.38 180 LEU A C 1
ATOM 1300 O O . LEU A 1 180 ? -15.456 5.661 31.565 1.00 33.38 180 LEU A O 1
ATOM 1304 N N . LEU A 1 181 ? -14.981 6.415 29.504 1.00 30.55 181 LEU A N 1
ATOM 1305 C CA . LEU A 1 181 ? -13.555 6.703 29.684 1.00 30.55 181 LEU A CA 1
ATOM 1306 C C . LEU A 1 181 ? -13.340 8.174 29.300 1.00 30.55 181 LEU A C 1
ATOM 1308 O O . LEU A 1 181 ? -13.052 8.499 28.149 1.00 30.55 181 LEU A O 1
ATOM 1312 N N . THR A 1 182 ? -13.544 9.088 30.247 1.00 25.23 182 THR A N 1
ATOM 1313 C CA . THR A 1 182 ? -13.196 10.503 30.067 1.00 25.23 182 THR A CA 1
ATOM 1314 C C . THR A 1 182 ? -11.712 10.697 30.343 1.00 25.23 182 THR A C 1
ATOM 1316 O O . THR A 1 182 ? -11.294 10.784 31.494 1.00 25.23 182 THR A O 1
ATOM 1319 N N . CYS A 1 183 ? -10.909 10.800 29.287 1.00 31.22 183 CYS A N 1
ATOM 1320 C CA . CYS A 1 183 ? -9.637 11.513 29.355 1.00 31.22 183 CYS A CA 1
ATOM 1321 C C . CYS A 1 183 ? -9.911 12.977 28.995 1.00 31.22 183 CYS A C 1
ATOM 1323 O O . CYS A 1 183 ? -9.794 13.367 27.835 1.00 31.22 183 CYS A O 1
ATOM 1325 N N . GLU A 1 184 ? -10.327 13.780 29.974 1.00 30.12 184 GLU A N 1
ATOM 1326 C CA . GLU A 1 184 ? -10.269 15.235 29.835 1.00 30.12 184 GLU A CA 1
ATOM 1327 C C . GLU A 1 184 ? -8.828 15.689 30.088 1.00 30.12 184 GLU A C 1
ATOM 1329 O O . GLU A 1 184 ? -8.273 15.463 31.161 1.00 30.12 184 GLU A O 1
ATOM 1334 N N . GLY A 1 185 ? -8.197 16.303 29.088 1.00 29.86 185 GLY A N 1
ATOM 1335 C CA . GLY A 1 185 ? -6.858 16.865 29.244 1.00 29.86 185 GLY A CA 1
ATOM 1336 C C . GLY A 1 185 ? -6.249 17.335 27.930 1.00 29.86 185 GLY A C 1
ATOM 1337 O O . GLY A 1 185 ? -5.573 16.579 27.238 1.00 29.86 185 GLY A O 1
ATOM 1338 N N . VAL A 1 186 ? -6.451 18.612 27.600 1.00 31.92 186 VAL A N 1
ATOM 1339 C CA . VAL A 1 186 ? -5.594 19.331 26.649 1.00 31.92 186 VAL A CA 1
ATOM 1340 C C . VAL A 1 186 ? -4.293 19.657 27.386 1.00 31.92 186 VAL A C 1
ATOM 1342 O O . VAL A 1 186 ? -4.279 20.543 28.236 1.00 31.92 186 VAL A O 1
ATOM 1345 N N . CYS A 1 187 ? -3.197 18.955 27.091 1.00 27.52 187 CYS A N 1
ATOM 1346 C CA . CYS A 1 187 ? -1.885 19.274 27.664 1.00 27.52 187 CYS A CA 1
ATOM 1347 C C . CYS A 1 187 ? -0.955 19.884 26.609 1.00 27.52 187 CYS A C 1
ATOM 1349 O O . CYS A 1 187 ? -0.328 19.180 25.819 1.00 27.52 187 CYS A O 1
ATOM 1351 N N . CYS A 1 188 ? -0.837 21.213 26.647 1.00 26.41 188 CYS A N 1
ATOM 1352 C CA . CYS A 1 188 ? 0.290 21.947 26.081 1.00 26.41 188 CYS A CA 1
ATOM 1353 C C . CYS A 1 188 ? 1.463 21.944 27.075 1.00 26.41 188 CYS A C 1
ATOM 1355 O O . CYS A 1 188 ? 1.329 22.432 28.189 1.00 26.41 188 CYS A O 1
ATOM 1357 N N . HIS A 1 189 ? 2.619 21.471 26.601 1.00 28.59 189 HIS A N 1
ATOM 1358 C CA . HIS A 1 189 ? 3.977 21.680 27.125 1.00 28.59 189 HIS A CA 1
ATOM 1359 C C . HIS A 1 189 ? 4.354 21.139 28.531 1.00 28.59 189 HIS A C 1
ATOM 1361 O O . HIS A 1 189 ? 3.874 21.593 29.561 1.00 28.59 189 HIS A O 1
ATOM 1367 N N . LYS A 1 190 ? 5.395 20.285 28.510 1.00 29.53 190 LYS A N 1
ATOM 1368 C CA . LYS A 1 190 ? 6.265 19.779 29.597 1.00 29.53 190 LYS A CA 1
ATOM 1369 C C . LYS A 1 190 ? 5.688 18.730 30.571 1.00 29.53 190 LYS A C 1
ATOM 1371 O O . LYS A 1 190 ? 5.063 19.049 31.567 1.00 29.53 190 LYS A O 1
ATOM 1376 N N . VAL A 1 191 ? 6.130 17.491 30.312 1.00 28.95 191 VAL A N 1
ATOM 1377 C CA . VAL A 1 191 ? 6.289 16.340 31.227 1.00 28.95 191 VAL A CA 1
ATOM 1378 C C . VAL A 1 191 ? 4.991 15.742 31.788 1.00 28.95 191 VAL A C 1
ATOM 1380 O O . VAL A 1 191 ? 4.448 16.217 32.776 1.00 28.95 191 VAL A O 1
ATOM 1383 N N . CYS A 1 192 ? 4.559 14.605 31.228 1.00 27.78 192 CYS A N 1
ATOM 1384 C CA . CYS A 1 192 ? 3.598 13.713 31.884 1.00 27.78 192 CYS A CA 1
ATOM 1385 C C . CYS A 1 192 ? 4.352 12.555 32.553 1.00 27.78 192 CYS A C 1
ATOM 1387 O O . CYS A 1 192 ? 4.980 11.737 31.882 1.00 27.78 192 CYS A O 1
ATOM 1389 N N . HIS A 1 193 ? 4.297 12.510 33.884 1.00 24.50 193 HIS A N 1
ATOM 1390 C CA . HIS A 1 193 ? 4.739 11.382 34.699 1.00 24.50 193 HIS A CA 1
ATOM 1391 C C . HIS A 1 193 ? 3.662 10.283 34.662 1.00 24.50 193 HIS A C 1
ATOM 1393 O O . HIS A 1 193 ? 2.478 10.576 34.824 1.00 24.50 193 HIS A O 1
ATOM 1399 N N . PHE A 1 194 ? 4.065 9.025 34.458 1.00 35.34 194 PHE A N 1
ATOM 1400 C CA . PHE A 1 194 ? 3.188 7.857 34.587 1.00 35.34 194 PHE A CA 1
ATOM 1401 C C . PHE A 1 194 ? 2.664 7.752 36.029 1.00 35.34 194 PHE A C 1
ATOM 1403 O O . PHE A 1 194 ? 3.459 7.716 36.968 1.00 35.34 194 PHE A O 1
ATOM 1410 N N . SER A 1 195 ? 1.347 7.638 36.203 1.00 27.50 195 SER A N 1
ATOM 1411 C CA . SER A 1 195 ? 0.743 7.133 37.438 1.00 27.50 195 SER A CA 1
ATOM 1412 C C . SER A 1 195 ? -0.320 6.096 37.080 1.00 27.50 195 SER A C 1
ATOM 1414 O O . SER A 1 195 ? -1.087 6.282 36.136 1.00 27.50 195 SER A O 1
ATOM 1416 N N . LEU A 1 196 ? -0.276 4.963 37.777 1.00 32.53 196 LEU A N 1
ATOM 1417 C CA . LEU A 1 196 ? -1.025 3.741 37.496 1.00 32.53 196 LEU A CA 1
ATOM 1418 C C . LEU A 1 196 ? -2.540 3.991 37.380 1.00 32.53 196 LEU A C 1
ATOM 1420 O O . LEU A 1 196 ? -3.151 4.509 38.309 1.00 32.53 196 LEU A O 1
ATOM 1424 N N . CYS A 1 197 ? -3.164 3.543 36.286 1.00 29.11 197 CYS A N 1
ATOM 1425 C CA . CYS A 1 197 ? -4.618 3.369 36.236 1.00 29.11 197 CYS A CA 1
ATOM 1426 C C . CYS A 1 197 ? -4.978 2.019 36.873 1.00 29.11 197 CYS A C 1
ATOM 1428 O O . CYS A 1 197 ? -4.841 0.966 36.250 1.00 29.11 197 CYS A O 1
ATOM 1430 N N . THR A 1 198 ? -5.401 2.043 38.135 1.00 28.73 198 THR A N 1
ATOM 1431 C CA . THR A 1 198 ? -6.021 0.907 38.825 1.00 28.73 198 THR A CA 1
ATOM 1432 C C . THR A 1 198 ? -7.427 0.662 38.272 1.00 28.73 198 THR A C 1
ATOM 1434 O O . THR A 1 198 ? -8.226 1.587 38.150 1.00 28.73 198 THR A O 1
ATOM 1437 N N . PHE A 1 199 ? -7.738 -0.599 37.959 1.00 30.50 199 PHE A N 1
ATOM 1438 C CA . PHE A 1 199 ? -9.089 -1.053 37.623 1.00 30.50 199 PHE A CA 1
ATOM 1439 C C . PHE A 1 199 ? -10.041 -0.797 38.802 1.00 30.50 199 PHE A C 1
ATOM 1441 O O . PHE A 1 199 ? -9.828 -1.336 39.887 1.00 30.50 199 PHE A O 1
ATOM 1448 N N . ALA A 1 200 ? -11.111 -0.033 38.581 1.00 26.86 200 ALA A N 1
ATOM 1449 C CA . ALA A 1 200 ? -12.255 0.016 39.485 1.00 26.86 200 ALA A CA 1
ATOM 1450 C C . ALA A 1 200 ? -13.446 -0.678 38.810 1.00 26.86 200 ALA A C 1
ATOM 1452 O O . ALA A 1 200 ? -14.090 -0.120 37.925 1.00 26.86 200 ALA A O 1
ATOM 1453 N N . LEU A 1 201 ? -13.709 -1.921 39.223 1.00 28.45 201 LEU A N 1
ATOM 1454 C CA . LEU A 1 201 ? -15.009 -2.569 39.054 1.00 28.45 201 LEU A CA 1
ATOM 1455 C C . LEU A 1 201 ? -16.003 -1.829 39.954 1.00 28.45 201 LEU A C 1
ATOM 1457 O O . LEU A 1 201 ? -15.848 -1.851 41.175 1.00 28.45 201 LEU A O 1
ATOM 1461 N N . ILE A 1 202 ? -17.004 -1.180 39.367 1.00 28.88 202 ILE A N 1
ATOM 1462 C CA . ILE A 1 202 ? -18.200 -0.766 40.106 1.00 28.88 202 ILE A CA 1
ATOM 1463 C C . ILE A 1 202 ? -19.268 -1.822 39.813 1.00 28.88 202 ILE A C 1
ATOM 1465 O O . ILE A 1 202 ? -19.475 -2.170 38.651 1.00 28.88 202 ILE A O 1
ATOM 1469 N N . GLN A 1 203 ? -19.810 -2.376 40.902 1.00 33.84 203 GLN A N 1
ATOM 1470 C CA . GLN A 1 203 ? -20.741 -3.507 40.961 1.00 33.84 203 GLN A CA 1
ATOM 1471 C C . GLN A 1 203 ? -22.033 -3.296 40.175 1.00 33.84 203 GLN A C 1
ATOM 1473 O O . GLN A 1 203 ? -22.520 -2.144 40.146 1.00 33.84 203 GLN A O 1
#

pLDDT: mean 74.45, std 24.56, range [24.5, 96.69]

Secondary structure (DSSP, 8-state):
-PPP---B--EEEEEEEEEEE-S-EEEEEEEEEEEEEEEESS-EEEEEEEESSEEEEEESS-EEEEEEEEEEEEEEEESS-EEEEEEEEEEEEEEEESS-EEEEEEEEEEEEEEEESS-EEEEEEEEEEEEEEEESS-EEEEEEEEEEEEEEEESS---B----------------SSS---------SS-------------

Organism: Ficedula albicollis (NCBI:txid59894)

Radius of gyration: 19.63 Å; Cα contacts (8 Å, |Δi|>4): 544; chains: 1; bounding box: 42×47×66 Å

Mean predicted aligned error: 11.82 Å

Nearest PDB structures (foldseek):
  4kh3-assembly1_A  TM=3.911E-01  e=4.481E+00  Escherichia coli CFT073
  8c50-assembly1_A  TM=1.754E-01  e=2.628E+00  Pontibacter korlensis

Foldseek 3Di:
DPDPDDQAAEAEEEAEEEAEAPEEHEYAEYEYNHEYEYEAPEEYEYAEYEYAEEYYYHEPEEYEYAEYEYEYHYEYHYPEEYEYAEYEYEYAYEYAEAYEYEYAEYEYEAHAEYHEAEEYEYAEYEYEYAYEYEYAYEYAYAEYEYNYEYEYHYVDDYPYPYPYPDPYDDYDDDDDDDDDPDPPDDDDDDDDDDDDDDDDDDD

Sequence (203 aa):
AQPGCSPLCSWQCHGSGVLLCCSPVQLCSWQCHGSGVLLCCSPVQLCSWQCHGSGVLLCCSPVQLCSWQCHGSGVLLCCSPVQLCSWQCHGSGVLLCCSPVQLCSWQCHGSGVLLCCSPVQLCSWQCHGSGVLLCCSPVQLCSWQCHGSGVLLCCSPVPLQLQMSYFCSLCLNSWLAGPLLTCEGVCCHKVCHFSLCTFALIQ